Protein AF-A0A9L0J9S7-F1 (afdb_monomer)

Nearest PDB structures (foldseek):
  3oq3-assembly1_A  TM=9.036E-01  e=5.294E-13  Mus musculus
  4ypg-assembly1_C  TM=9.004E-01  e=3.509E-13  Homo sapiens
  7e0e-assembly1_A  TM=9.282E-01  e=1.496E-11  Mus musculus
  1au1-assembly1_A  TM=9.145E-01  e=1.324E-08  Homo sapiens
  1au1-assembly1_B  TM=8.751E-01  e=3.895E-08  Homo sapiens

Secondary structure (DSSP, 8-state):
--HHHHHHHHHHHHHHHHHTT-S----THHHHHHHHHHHHHHHT--S-GGGGGGG-------HHHHT-TT--HHHHHHHHHHHHHHHHHHHTSHHHHHHS-HHHHHHHHHHHHHHHHHHHHHHHHHTTS-------HHHHHHHHHHHHHHHHHHHHTTT-HHHHHHHHHHHHHHHHHTHHHHHHHH-----TT--EEEEESSSS----------S-SSEEEEEETTEEEEEEEEE--

Structure (mmCIF, N/CA/C/O backbone):
data_AF-A0A9L0J9S7-F1
#
_entry.id   AF-A0A9L0J9S7-F1
#
loop_
_atom_site.group_PDB
_atom_site.id
_atom_site.type_symbol
_atom_site.label_atom_id
_atom_site.label_alt_id
_atom_site.label_comp_id
_atom_site.label_asym_id
_atom_site.label_entity_id
_atom_site.label_seq_id
_atom_site.pdbx_PDB_ins_code
_atom_site.Cartn_x
_atom_site.Cartn_y
_atom_site.Cartn_z
_atom_site.occupancy
_atom_site.B_iso_or_equiv
_atom_site.auth_seq_id
_atom_site.auth_comp_id
_atom_site.auth_asym_id
_atom_site.auth_atom_id
_atom_site.pdbx_PDB_model_num
ATOM 1 N N . MET A 1 1 ? -43.990 -20.837 40.666 1.00 49.50 1 MET A N 1
ATOM 2 C CA . MET A 1 1 ? -43.805 -19.645 39.803 1.00 49.50 1 MET A CA 1
ATOM 3 C C . MET A 1 1 ? -42.323 -19.333 39.517 1.00 49.50 1 MET A C 1
ATOM 5 O O . MET A 1 1 ? -41.973 -18.174 39.368 1.00 49.50 1 MET A O 1
ATOM 9 N N . ALA A 1 2 ? -41.444 -20.342 39.396 1.00 51.38 2 ALA A N 1
ATOM 10 C CA . ALA A 1 2 ? -39.994 -20.136 39.207 1.00 51.38 2 ALA A CA 1
ATOM 11 C C . ALA A 1 2 ? -39.555 -20.043 37.727 1.00 51.38 2 ALA A C 1
ATOM 13 O O . ALA A 1 2 ? -38.565 -19.394 37.411 1.00 51.38 2 ALA A O 1
ATOM 14 N N . LEU A 1 3 ? -40.332 -20.641 36.817 1.00 49.59 3 LEU A N 1
ATOM 15 C CA . LEU A 1 3 ? -40.066 -20.673 35.377 1.00 49.59 3 LEU A CA 1
ATOM 16 C C . LEU A 1 3 ? -40.006 -19.291 34.678 1.00 49.59 3 LEU A C 1
ATOM 18 O O . LEU A 1 3 ? -39.116 -19.107 33.849 1.00 49.59 3 LEU A O 1
ATOM 22 N N . PRO A 1 4 ? -40.881 -18.304 34.988 1.00 57.50 4 PRO A N 1
ATOM 23 C CA . PRO A 1 4 ? -40.852 -17.013 34.295 1.00 57.50 4 PRO A CA 1
ATOM 24 C C . PRO A 1 4 ? -39.650 -16.156 34.709 1.00 57.50 4 PRO A C 1
ATOM 26 O O . PRO A 1 4 ? -39.131 -15.400 33.893 1.00 57.50 4 PRO A O 1
ATOM 29 N N . PHE A 1 5 ? -39.167 -16.307 35.948 1.00 53.25 5 PHE A N 1
ATOM 30 C CA . PHE A 1 5 ? -38.013 -15.560 36.445 1.00 53.25 5 PHE A CA 1
ATOM 31 C C . PHE A 1 5 ? -36.718 -16.065 35.803 1.00 53.25 5 PHE A C 1
ATOM 33 O O . PHE A 1 5 ? -35.927 -15.271 35.310 1.00 53.25 5 PHE A O 1
ATOM 40 N N . SER A 1 6 ? -36.534 -17.386 35.704 1.00 58.94 6 SER A N 1
ATOM 41 C CA . SER A 1 6 ? -35.372 -17.973 35.021 1.00 58.94 6 SER A CA 1
ATOM 42 C C . SER A 1 6 ? -35.308 -17.607 33.532 1.00 58.94 6 SER A C 1
ATOM 44 O O . SER A 1 6 ? -34.220 -17.345 33.025 1.00 58.94 6 SER A O 1
ATOM 46 N N . LEU A 1 7 ? -36.455 -17.533 32.846 1.00 56.94 7 LEU A N 1
ATOM 47 C CA . LEU A 1 7 ? -36.538 -17.082 31.450 1.00 56.94 7 LEU A CA 1
ATOM 48 C C . LEU A 1 7 ? -36.205 -15.594 31.292 1.00 56.94 7 LEU A C 1
ATOM 50 O O . LEU A 1 7 ? -35.446 -15.241 30.395 1.00 56.94 7 LEU A O 1
ATOM 54 N N . LEU A 1 8 ? -36.710 -14.735 32.182 1.00 57.62 8 LEU A N 1
ATOM 55 C CA . LEU A 1 8 ? -36.361 -13.310 32.212 1.00 57.62 8 LEU A CA 1
ATOM 56 C C . LEU A 1 8 ? -34.861 -13.103 32.425 1.00 57.62 8 LEU A C 1
ATOM 58 O O . LEU A 1 8 ? -34.246 -12.330 31.700 1.00 57.62 8 LEU A O 1
ATOM 62 N N . MET A 1 9 ? -34.253 -13.838 33.357 1.00 60.28 9 MET A N 1
ATOM 63 C CA . MET A 1 9 ? -32.812 -13.748 33.604 1.00 60.28 9 MET A CA 1
ATOM 64 C C . MET A 1 9 ? -31.992 -14.267 32.419 1.00 60.28 9 MET A C 1
ATOM 66 O O . MET A 1 9 ? -30.986 -13.658 32.070 1.00 60.28 9 MET A O 1
ATOM 70 N N . ALA A 1 10 ? -32.426 -15.347 31.762 1.00 56.94 10 ALA A N 1
ATOM 71 C CA . ALA A 1 10 ? -31.772 -15.853 30.557 1.00 56.94 10 ALA A CA 1
ATOM 72 C C . ALA A 1 10 ? -31.850 -14.845 29.399 1.00 56.94 10 ALA A C 1
ATOM 74 O O . ALA A 1 10 ? -30.841 -14.596 28.744 1.00 56.94 10 ALA A O 1
ATOM 75 N N . LEU A 1 11 ? -33.012 -14.218 29.187 1.00 51.59 11 LEU A N 1
ATOM 76 C CA . LEU A 1 11 ? -33.201 -13.170 28.181 1.00 51.59 11 LEU A CA 1
ATOM 77 C C . LEU A 1 11 ? -32.360 -11.927 28.487 1.00 51.59 11 LEU A C 1
ATOM 79 O O . LEU A 1 11 ? -31.742 -11.391 27.575 1.00 51.59 11 LEU A O 1
ATOM 83 N N . VAL A 1 12 ? -32.266 -11.520 29.758 1.00 58.00 12 VAL A N 1
ATOM 84 C CA . VAL A 1 12 ? -31.410 -10.405 30.194 1.00 58.00 12 VAL A CA 1
ATOM 85 C C . VAL A 1 12 ? -29.934 -10.719 29.945 1.00 58.00 12 VAL A C 1
ATOM 87 O O . VAL A 1 12 ? -29.227 -9.893 29.377 1.00 58.00 12 VAL A O 1
ATOM 90 N N . VAL A 1 13 ? -29.469 -11.927 30.280 1.00 55.44 13 VAL A N 1
ATOM 91 C CA . VAL A 1 13 ? -28.084 -12.365 30.031 1.00 55.44 13 VAL A CA 1
ATOM 92 C C . VAL A 1 13 ? -27.779 -12.445 28.533 1.00 55.44 13 VAL A C 1
ATOM 94 O O . VAL A 1 13 ? -26.719 -11.987 28.113 1.00 55.44 13 VAL A O 1
ATOM 97 N N . LEU A 1 14 ? -28.708 -12.959 27.720 1.00 47.78 14 LEU A N 1
ATOM 98 C CA . LEU A 1 14 ? -28.596 -12.986 26.256 1.00 47.78 14 LEU A CA 1
ATOM 99 C C . LEU A 1 14 ? -28.569 -11.568 25.667 1.00 47.78 14 LEU A C 1
ATOM 101 O O . LEU A 1 14 ? -27.751 -11.283 24.795 1.00 47.78 14 LEU A O 1
ATOM 105 N N . SER A 1 15 ? -29.398 -10.655 26.184 1.00 42.91 15 SER A N 1
ATOM 106 C CA . SER A 1 15 ? -29.394 -9.249 25.768 1.00 42.91 15 SER A CA 1
ATOM 107 C C . SER A 1 15 ? -28.146 -8.491 26.232 1.00 42.91 15 SER A C 1
ATOM 109 O O . SER A 1 15 ? -27.646 -7.660 25.481 1.00 42.91 15 SER A O 1
ATOM 111 N N . CYS A 1 16 ? -27.575 -8.814 27.400 1.00 39.28 16 CYS A N 1
ATOM 112 C CA . CYS A 1 16 ? -26.285 -8.281 27.847 1.00 39.28 16 CYS A CA 1
ATOM 113 C C . CYS A 1 16 ? -25.152 -8.791 26.954 1.00 39.28 16 CYS A C 1
ATOM 115 O O . CYS A 1 16 ? -24.389 -7.985 26.440 1.00 39.28 16 CYS A O 1
ATOM 117 N N . HIS A 1 17 ? -25.086 -10.095 26.672 1.00 36.38 17 HIS A N 1
ATOM 118 C CA . HIS A 1 17 ? -24.097 -10.654 25.743 1.00 36.38 17 HIS A CA 1
ATOM 119 C C . HIS A 1 17 ? -24.156 -10.009 24.350 1.00 36.38 17 HIS A C 1
ATOM 121 O O . HIS A 1 17 ? -23.117 -9.832 23.723 1.00 36.38 17 HIS A O 1
ATOM 127 N N . SER A 1 18 ? -25.354 -9.631 23.892 1.00 33.22 18 SER A N 1
ATOM 128 C CA . SER A 1 18 ? -25.563 -8.948 22.611 1.00 33.22 18 SER A CA 1
ATOM 129 C C . SER A 1 18 ? -25.274 -7.440 22.646 1.00 33.22 18 SER A C 1
ATOM 131 O O . SER A 1 18 ? -25.042 -6.862 21.589 1.00 33.22 18 SER A O 1
ATOM 133 N N . SER A 1 19 ? -25.310 -6.796 23.818 1.00 36.12 19 SER A N 1
ATOM 134 C CA . SER A 1 19 ? -25.182 -5.331 23.963 1.00 36.12 19 SER A CA 1
ATOM 135 C C . SER A 1 19 ? -23.827 -4.887 24.534 1.00 36.12 19 SER A C 1
ATOM 137 O O . SER A 1 19 ? -23.509 -3.702 24.503 1.00 36.12 19 SER A O 1
ATOM 139 N N . CYS A 1 20 ? -23.007 -5.815 25.043 1.00 34.72 20 CYS A N 1
ATOM 140 C CA . CYS A 1 20 ? -21.689 -5.527 25.626 1.00 34.72 20 CYS A CA 1
ATOM 141 C C . CYS A 1 20 ? -20.569 -5.266 24.600 1.00 34.72 20 CYS A C 1
ATOM 143 O O . CYS A 1 20 ? -19.442 -5.031 25.014 1.00 34.72 20 CYS A O 1
ATOM 145 N N . SER A 1 21 ? -20.839 -5.290 23.293 1.00 37.47 21 SER A N 1
ATOM 146 C CA . SER A 1 21 ? -19.823 -5.053 22.250 1.00 37.47 21 SER A CA 1
ATOM 147 C C . SER A 1 21 ? -20.075 -3.753 21.481 1.00 37.47 21 SER A C 1
ATOM 149 O O . SER A 1 21 ? -19.866 -3.695 20.275 1.00 37.47 21 SER A O 1
ATOM 151 N N . LEU A 1 22 ? -20.578 -2.710 22.154 1.00 40.47 22 LEU A N 1
ATOM 152 C CA . LEU A 1 22 ? -20.881 -1.418 21.522 1.00 40.47 22 LEU A CA 1
ATOM 153 C C . LEU A 1 22 ? -19.640 -0.549 21.239 1.00 40.47 22 LEU A C 1
ATOM 155 O O . LEU A 1 22 ? -19.784 0.495 20.608 1.00 40.47 22 LEU A O 1
ATOM 159 N N . GLY A 1 23 ? -18.437 -0.995 21.608 1.00 44.69 23 GLY A N 1
ATOM 160 C CA . GLY A 1 23 ? -17.180 -0.432 21.117 1.00 44.69 23 GLY A CA 1
ATOM 161 C C . GLY A 1 23 ? -16.645 -1.211 19.915 1.00 44.69 23 GLY A C 1
ATOM 162 O O . GLY A 1 23 ? -16.784 -2.432 19.855 1.00 44.69 23 GLY A O 1
ATOM 163 N N . CYS A 1 24 ? -16.001 -0.514 18.977 1.00 58.69 24 CYS A N 1
ATOM 164 C CA . CYS A 1 24 ? -15.092 -1.140 18.020 1.00 58.69 24 CYS A CA 1
ATOM 165 C C . CYS A 1 24 ? -13.878 -1.696 18.791 1.00 58.69 24 CYS A C 1
ATOM 167 O O . CYS A 1 24 ? -12.828 -1.047 18.875 1.00 58.69 24 CYS A O 1
ATOM 169 N N . ASP A 1 25 ? -14.034 -2.877 19.389 1.00 55.53 25 ASP A N 1
ATOM 170 C CA . ASP A 1 25 ? -12.938 -3.666 19.951 1.00 55.53 25 ASP A CA 1
ATOM 171 C C . ASP A 1 25 ? -12.282 -4.415 18.809 1.00 55.53 25 ASP A C 1
ATOM 173 O O . ASP A 1 25 ? -12.455 -5.617 18.602 1.00 55.53 25 ASP A O 1
ATOM 177 N N . LEU A 1 26 ? -11.558 -3.637 18.013 1.00 57.16 26 LEU A N 1
ATOM 178 C CA . LEU A 1 26 ? -10.751 -4.149 16.938 1.00 57.16 26 LEU A CA 1
ATOM 179 C C . LEU A 1 26 ? -9.742 -5.121 17.574 1.00 57.16 26 LEU A C 1
ATOM 181 O O . LEU A 1 26 ? -8.908 -4.676 18.375 1.00 57.16 26 LEU A O 1
ATOM 185 N N . PRO A 1 27 ? -9.833 -6.442 17.318 1.00 49.50 27 PRO A N 1
ATOM 186 C CA . PRO A 1 27 ? -9.039 -7.393 18.067 1.00 49.50 27 PRO A CA 1
ATOM 187 C C . PRO A 1 27 ? -7.553 -7.051 17.920 1.00 49.50 27 PRO A C 1
ATOM 189 O O . PRO A 1 27 ? -7.107 -6.459 16.931 1.00 49.50 27 PRO A O 1
ATOM 192 N N . HIS A 1 28 ? -6.743 -7.453 18.900 1.00 48.34 28 HIS A N 1
ATOM 193 C CA . HIS A 1 28 ? -5.285 -7.235 18.924 1.00 48.34 28 HIS A CA 1
ATOM 194 C C . HIS A 1 28 ? -4.548 -7.744 17.649 1.00 48.34 28 HIS A C 1
ATOM 196 O O . HIS A 1 28 ? -3.347 -7.528 17.456 1.00 48.34 28 HIS A O 1
ATOM 202 N N . THR A 1 29 ? -5.286 -8.399 16.749 1.00 47.38 29 THR A N 1
ATOM 203 C CA . THR A 1 29 ? -4.957 -8.835 15.396 1.00 47.38 29 THR A CA 1
ATOM 204 C C . THR A 1 29 ? -4.583 -7.714 14.420 1.00 47.38 29 THR A C 1
ATOM 206 O O . THR A 1 29 ? -3.898 -8.025 13.453 1.00 47.38 29 THR A O 1
ATOM 209 N N . HIS A 1 30 ? -4.889 -6.426 14.639 1.00 50.19 30 HIS A N 1
ATOM 210 C CA . HIS A 1 30 ? -4.513 -5.380 13.657 1.00 50.19 30 HIS A CA 1
ATOM 211 C C . HIS A 1 30 ? -3.004 -5.106 13.561 1.00 50.19 30 HIS A C 1
ATOM 213 O O . HIS A 1 30 ? -2.480 -4.939 12.457 1.00 50.19 30 HIS A O 1
ATOM 219 N N . SER A 1 31 ? -2.263 -5.167 14.679 1.00 50.59 31 SER A N 1
ATOM 220 C CA . SER A 1 31 ? -0.783 -5.204 14.629 1.00 50.59 31 SER A CA 1
ATOM 221 C C . SER A 1 31 ? -0.274 -6.434 13.885 1.00 50.59 31 SER A C 1
ATOM 223 O O . SER A 1 31 ? 0.768 -6.398 13.232 1.00 50.59 31 SER A O 1
ATOM 225 N N . LEU A 1 32 ? -1.017 -7.532 13.996 1.00 52.25 32 LEU A N 1
ATOM 226 C CA . LEU A 1 32 ? -0.715 -8.810 13.370 1.00 52.25 32 LEU A CA 1
ATOM 227 C C . LEU A 1 32 ? -0.985 -8.756 11.857 1.00 52.25 32 LEU A C 1
ATOM 229 O O . LEU A 1 32 ? -0.204 -9.313 11.091 1.00 52.25 32 LEU A O 1
ATOM 233 N N . GLY A 1 33 ? -2.001 -8.004 11.423 1.00 67.00 33 GLY A N 1
ATOM 234 C CA . GLY A 1 33 ? -2.322 -7.744 10.021 1.00 67.00 33 GLY A CA 1
ATOM 235 C C . GLY A 1 33 ? -1.218 -6.970 9.300 1.00 67.00 33 GLY A C 1
ATOM 236 O O . GLY A 1 33 ? -0.689 -7.463 8.306 1.00 67.00 33 GLY A O 1
ATOM 237 N N . ASN A 1 34 ? -0.764 -5.833 9.844 1.00 75.56 34 ASN A N 1
ATOM 238 C CA . ASN A 1 34 ? 0.354 -5.087 9.245 1.00 75.56 34 ASN A CA 1
ATOM 239 C C . ASN A 1 34 ? 1.651 -5.888 9.241 1.00 75.56 34 ASN A C 1
ATOM 241 O O . ASN A 1 34 ? 2.382 -5.881 8.254 1.00 75.56 34 ASN A O 1
ATOM 245 N N . THR A 1 35 ? 1.927 -6.605 10.331 1.00 82.06 35 THR A N 1
ATOM 246 C CA . THR A 1 35 ? 3.110 -7.462 10.421 1.00 82.06 35 THR A CA 1
ATOM 247 C C . THR A 1 35 ? 3.066 -8.546 9.344 1.00 82.06 35 THR A C 1
ATOM 249 O O . THR A 1 35 ? 4.049 -8.751 8.636 1.00 82.06 35 THR A O 1
ATOM 252 N N . ARG A 1 36 ? 1.915 -9.203 9.155 1.00 84.69 36 ARG A N 1
ATOM 253 C CA . ARG A 1 36 ? 1.719 -10.216 8.112 1.00 84.69 36 ARG A CA 1
ATOM 254 C C . ARG A 1 36 ? 1.866 -9.627 6.711 1.00 84.69 36 ARG A C 1
ATOM 256 O O . ARG A 1 36 ? 2.544 -10.230 5.885 1.00 84.69 36 ARG A O 1
ATOM 263 N N . VAL A 1 37 ? 1.298 -8.451 6.455 1.00 88.06 37 VAL A N 1
ATOM 264 C CA . VAL A 1 37 ? 1.450 -7.737 5.178 1.00 88.06 37 VAL A CA 1
ATOM 265 C C . VAL A 1 37 ? 2.917 -7.394 4.910 1.00 88.06 37 VAL A C 1
ATOM 267 O O . VAL A 1 37 ? 3.420 -7.678 3.828 1.00 88.06 37 VAL A O 1
ATOM 270 N N . LEU A 1 38 ? 3.641 -6.858 5.897 1.00 90.25 38 LEU A N 1
ATOM 271 C CA . LEU A 1 38 ? 5.070 -6.553 5.773 1.00 90.25 38 LEU A CA 1
ATOM 272 C C . LEU A 1 38 ? 5.908 -7.812 5.518 1.00 90.25 38 LEU A C 1
ATOM 274 O O . LEU A 1 38 ? 6.819 -7.777 4.689 1.00 90.25 38 LEU A O 1
ATOM 278 N N . MET A 1 39 ? 5.591 -8.930 6.181 1.00 91.69 39 MET A N 1
ATOM 279 C CA . MET A 1 39 ? 6.237 -10.218 5.911 1.00 91.69 39 MET A CA 1
ATOM 280 C C . MET A 1 39 ? 5.982 -10.684 4.473 1.00 91.69 39 MET A C 1
ATOM 282 O O . MET A 1 39 ? 6.932 -11.068 3.792 1.00 91.69 39 MET A O 1
ATOM 286 N N . LEU A 1 40 ? 4.736 -10.617 3.992 1.00 92.06 40 LEU A N 1
ATOM 287 C CA . LEU A 1 40 ? 4.375 -10.990 2.619 1.00 92.06 40 LEU A CA 1
ATOM 288 C C . LEU A 1 40 ? 5.092 -10.100 1.595 1.00 92.06 40 LEU A C 1
ATOM 290 O O . LEU A 1 40 ? 5.761 -10.614 0.703 1.00 92.06 40 LEU A O 1
ATOM 294 N N . LEU A 1 41 ? 5.066 -8.777 1.777 1.00 92.81 41 LEU A N 1
ATOM 295 C CA . LEU A 1 41 ? 5.804 -7.830 0.934 1.00 92.81 41 LEU A CA 1
ATOM 296 C C . LEU A 1 41 ? 7.316 -8.096 0.957 1.00 92.81 41 LEU A C 1
ATOM 298 O O . LEU A 1 41 ? 7.991 -7.901 -0.053 1.00 92.81 41 LEU A O 1
ATOM 302 N N . GLY A 1 42 ? 7.864 -8.547 2.087 1.00 93.25 42 GLY A N 1
ATOM 303 C CA . GLY A 1 42 ? 9.256 -8.981 2.200 1.00 93.25 42 GLY A CA 1
ATOM 304 C C . GLY A 1 42 ? 9.553 -10.248 1.393 1.00 93.25 42 GLY A C 1
ATOM 305 O O . GLY A 1 42 ? 10.566 -10.298 0.696 1.00 93.25 42 GLY A O 1
ATOM 306 N N . GLN A 1 43 ? 8.661 -11.242 1.441 1.00 93.31 43 GLN A N 1
ATOM 307 C CA . GLN A 1 43 ? 8.766 -12.490 0.671 1.00 93.31 43 GLN A CA 1
ATOM 308 C C . GLN A 1 43 ? 8.628 -12.268 -0.837 1.00 93.31 43 GLN A C 1
ATOM 310 O O . GLN A 1 43 ? 9.249 -12.978 -1.621 1.00 93.31 43 GLN A O 1
ATOM 315 N N . MET A 1 44 ? 7.859 -11.261 -1.249 1.00 91.06 44 MET A N 1
ATOM 316 C CA . MET A 1 44 ? 7.673 -10.917 -2.659 1.00 91.06 44 MET A CA 1
ATOM 317 C C . MET A 1 44 ? 8.927 -10.304 -3.301 1.00 91.06 44 MET A C 1
ATOM 319 O O . MET A 1 44 ? 9.001 -10.240 -4.523 1.00 91.06 44 MET A O 1
ATOM 323 N N . ARG A 1 45 ? 9.933 -9.875 -2.524 1.00 92.56 45 ARG A N 1
ATOM 324 C CA . ARG A 1 45 ? 11.169 -9.276 -3.053 1.00 92.56 45 ARG A CA 1
ATOM 325 C C . ARG A 1 45 ? 11.912 -10.244 -3.980 1.00 92.56 45 ARG A C 1
ATOM 327 O O . ARG A 1 45 ? 12.429 -11.265 -3.531 1.00 92.56 45 ARG A O 1
ATOM 334 N N . ARG A 1 46 ? 12.063 -9.862 -5.250 1.00 89.19 46 ARG A N 1
ATOM 335 C CA . ARG A 1 46 ? 12.787 -10.649 -6.269 1.00 89.19 46 ARG A CA 1
ATOM 336 C C . ARG A 1 46 ? 14.203 -10.146 -6.542 1.00 89.19 46 ARG A C 1
ATOM 338 O O . ARG A 1 46 ? 15.076 -10.935 -6.888 1.00 89.19 46 ARG A O 1
ATOM 345 N N . ILE A 1 47 ? 14.436 -8.844 -6.388 1.00 90.44 47 ILE A N 1
ATOM 346 C CA . ILE A 1 47 ? 15.713 -8.191 -6.703 1.00 90.44 47 ILE A CA 1
ATOM 347 C C . ILE A 1 47 ? 16.137 -7.255 -5.571 1.00 90.44 47 ILE A C 1
ATOM 349 O O . ILE A 1 47 ? 15.340 -6.876 -4.717 1.00 90.44 47 ILE A O 1
ATOM 353 N N . SER A 1 48 ? 17.422 -6.904 -5.533 1.00 88.88 48 SER A N 1
ATOM 354 C CA . SER A 1 48 ? 17.935 -5.959 -4.541 1.00 88.88 48 SER A CA 1
ATOM 355 C C . SER A 1 48 ? 17.510 -4.527 -4.894 1.00 88.88 48 SER A C 1
ATOM 357 O O . SER A 1 48 ? 17.756 -4.103 -6.026 1.00 88.88 48 SER A O 1
ATOM 359 N N . PRO A 1 49 ? 16.989 -3.724 -3.942 1.00 85.19 49 PRO A N 1
ATOM 360 C CA . PRO A 1 49 ? 16.686 -2.308 -4.175 1.00 85.19 49 PRO A CA 1
ATOM 361 C C . PRO A 1 49 ? 17.890 -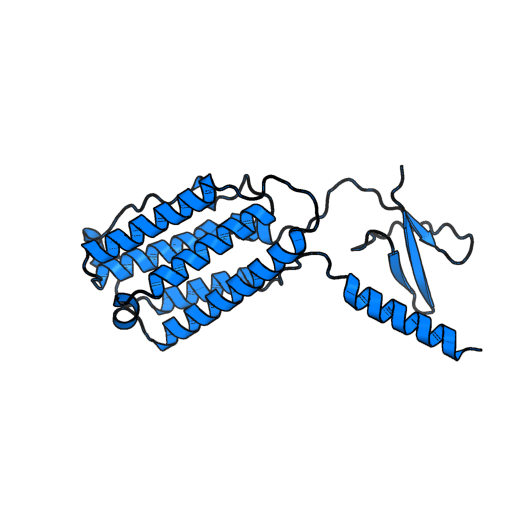1.501 -4.683 1.00 85.19 49 PRO A C 1
ATOM 363 O O . PRO A 1 49 ? 17.731 -0.517 -5.403 1.00 85.19 49 PRO A O 1
ATOM 366 N N . PHE A 1 50 ? 19.113 -1.923 -4.335 1.00 89.31 50 PHE A N 1
ATOM 367 C CA . PHE A 1 50 ? 20.350 -1.284 -4.792 1.00 89.31 50 PHE A CA 1
ATOM 368 C C . PHE A 1 50 ? 20.611 -1.469 -6.292 1.00 89.3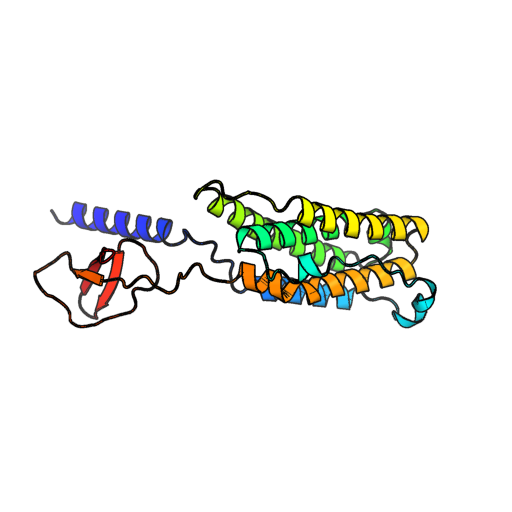1 50 PHE A C 1
ATOM 370 O O . PHE A 1 50 ? 21.301 -0.658 -6.903 1.00 89.31 50 PHE A O 1
ATOM 377 N N . SER A 1 51 ? 20.043 -2.499 -6.917 1.00 91.94 51 SER A N 1
ATOM 378 C CA . SER A 1 51 ? 20.123 -2.675 -8.370 1.00 91.94 51 SER A CA 1
ATOM 379 C C . SER A 1 51 ? 19.223 -1.684 -9.119 1.00 91.94 51 SER A C 1
ATOM 381 O O . SER A 1 51 ? 19.461 -1.409 -10.290 1.00 91.94 51 SER A O 1
ATOM 383 N N . CYS A 1 52 ? 18.240 -1.096 -8.431 1.00 95.38 52 CYS A N 1
ATOM 384 C CA . CYS A 1 52 ? 17.221 -0.218 -9.003 1.00 95.38 52 CYS A CA 1
ATOM 385 C C . CYS A 1 52 ? 17.409 1.258 -8.626 1.00 95.38 52 CYS A C 1
ATOM 387 O O . CYS A 1 52 ? 16.482 2.054 -8.734 1.00 95.38 52 CYS A O 1
ATOM 389 N N . LEU A 1 53 ? 18.620 1.657 -8.210 1.00 92.81 53 LEU A N 1
ATOM 390 C CA . LEU A 1 53 ? 18.913 3.035 -7.785 1.00 92.81 53 LEU A CA 1
ATOM 391 C C . LEU A 1 53 ? 18.574 4.088 -8.849 1.00 92.81 53 LEU A C 1
ATOM 393 O O . LEU A 1 53 ? 18.145 5.180 -8.492 1.00 92.81 53 LEU A O 1
ATOM 397 N N . LYS A 1 54 ? 18.735 3.756 -10.136 1.00 93.69 54 LYS A N 1
ATOM 398 C CA . LYS A 1 54 ? 18.409 4.650 -11.263 1.00 93.69 54 LYS A CA 1
ATOM 399 C C . LYS A 1 54 ? 16.910 4.910 -11.420 1.00 93.69 54 LYS A C 1
ATOM 401 O O . LYS A 1 54 ? 16.532 5.904 -12.027 1.00 93.69 54 LYS A O 1
ATOM 406 N N . ASP A 1 55 ? 16.082 4.020 -10.883 1.00 93.69 55 ASP A N 1
ATOM 407 C CA . ASP A 1 55 ? 14.628 4.105 -10.947 1.00 93.69 55 ASP A CA 1
ATOM 408 C C . ASP A 1 55 ? 14.019 4.657 -9.655 1.00 93.69 55 ASP A C 1
ATOM 410 O O . ASP A 1 55 ? 12.797 4.761 -9.568 1.00 93.69 55 ASP A O 1
ATOM 414 N N . ARG A 1 56 ? 14.836 5.040 -8.661 1.00 93.06 56 ARG A N 1
ATOM 415 C CA . ARG A 1 56 ? 14.341 5.708 -7.453 1.00 93.06 56 ARG A CA 1
ATOM 416 C C . ARG A 1 56 ? 13.536 6.945 -7.822 1.00 93.06 56 ARG A C 1
ATOM 418 O O . ARG A 1 56 ? 13.958 7.748 -8.648 1.00 93.06 56 ARG A O 1
ATOM 425 N N . ASN A 1 57 ? 12.410 7.098 -7.146 1.00 93.25 57 ASN A N 1
ATOM 426 C CA . ASN A 1 57 ? 11.529 8.233 -7.304 1.00 93.25 57 ASN A CA 1
ATOM 427 C C . ASN A 1 57 ? 11.062 8.702 -5.928 1.00 93.25 57 ASN A C 1
ATOM 429 O O . ASN A 1 57 ? 10.832 7.877 -5.043 1.00 93.25 57 ASN A O 1
ATOM 433 N N . ASP A 1 58 ? 10.930 10.013 -5.759 1.00 95.81 58 ASP A N 1
ATOM 434 C CA . ASP A 1 58 ? 10.238 10.576 -4.606 1.00 95.81 58 ASP A CA 1
ATOM 435 C C . ASP A 1 58 ? 8.755 10.728 -4.953 1.00 95.81 58 ASP A C 1
ATOM 437 O O . ASP A 1 58 ? 8.373 11.508 -5.827 1.00 95.81 58 ASP A O 1
ATOM 441 N N . PHE A 1 59 ? 7.913 9.940 -4.289 1.00 96.81 59 PHE A N 1
ATOM 442 C CA . PHE A 1 59 ? 6.468 9.955 -4.497 1.00 96.81 59 PHE A CA 1
ATOM 443 C C . PHE A 1 59 ? 5.759 11.047 -3.685 1.00 96.81 59 PHE A C 1
ATOM 445 O O . PHE A 1 59 ? 4.542 11.214 -3.820 1.00 96.81 59 PHE A O 1
ATOM 452 N N . GLY A 1 60 ? 6.488 11.797 -2.851 1.00 96.38 60 GLY A N 1
ATOM 453 C CA . GLY A 1 60 ? 5.924 12.801 -1.955 1.00 96.38 60 GLY A CA 1
ATOM 454 C C . GLY A 1 60 ? 5.018 12.153 -0.912 1.00 96.38 60 GLY A C 1
ATOM 455 O O . GLY A 1 60 ? 3.807 12.383 -0.925 1.00 96.38 60 GLY A O 1
ATOM 456 N N . PHE A 1 61 ? 5.597 11.291 -0.071 1.00 96.06 61 PHE A N 1
ATOM 457 C CA . PHE A 1 61 ? 4.889 10.607 1.014 1.00 96.06 61 PHE A CA 1
ATOM 458 C C . PHE A 1 61 ? 4.211 11.630 1.948 1.00 96.06 61 PHE A C 1
ATOM 460 O O . PHE A 1 61 ? 4.909 12.511 2.455 1.00 96.06 61 PHE A O 1
ATOM 467 N N . PRO A 1 62 ? 2.886 11.546 2.182 1.00 94.69 62 PRO A N 1
ATOM 468 C CA . PRO A 1 62 ? 2.153 12.527 2.981 1.00 94.69 62 PRO A CA 1
ATOM 469 C C . PRO A 1 62 ? 2.380 12.279 4.480 1.00 94.69 62 PRO A C 1
ATOM 471 O O . PRO A 1 62 ? 1.533 11.716 5.176 1.00 94.69 62 PRO A O 1
ATOM 474 N N . GLN A 1 63 ? 3.557 12.676 4.963 1.00 93.56 63 GLN A N 1
ATOM 475 C CA . GLN A 1 63 ? 4.029 12.399 6.319 1.00 93.56 63 GLN A CA 1
ATOM 476 C C . GLN A 1 63 ? 3.051 12.905 7.386 1.00 93.56 63 GLN A C 1
ATOM 478 O O . GLN A 1 63 ? 2.734 12.153 8.302 1.00 93.56 63 GLN A O 1
ATOM 483 N N . GLU A 1 64 ? 2.505 14.118 7.238 1.00 90.81 64 GLU A N 1
ATOM 484 C CA . GLU A 1 64 ? 1.612 14.703 8.247 1.00 90.81 64 GLU A CA 1
ATOM 485 C C . GLU A 1 64 ? 0.328 13.879 8.436 1.00 90.81 64 GLU A C 1
ATOM 487 O O . GLU A 1 64 ? -0.196 13.772 9.545 1.00 90.81 64 GLU A O 1
ATOM 492 N N . VAL A 1 65 ? -0.164 13.255 7.359 1.00 92.19 65 VAL A N 1
ATOM 493 C CA . VAL A 1 65 ? -1.350 12.389 7.394 1.00 92.19 65 VAL A CA 1
ATOM 494 C C . VAL A 1 65 ? -1.022 11.059 8.073 1.00 92.19 65 VAL A C 1
ATOM 496 O O . VAL A 1 65 ? -1.781 10.586 8.915 1.00 92.19 65 VAL A O 1
ATOM 499 N N . PHE A 1 66 ? 0.117 10.452 7.737 1.00 90.44 66 PHE A N 1
ATOM 500 C CA . PHE A 1 66 ? 0.501 9.139 8.265 1.00 90.44 66 PHE A CA 1
ATOM 501 C C . PHE A 1 66 ? 1.002 9.177 9.711 1.00 90.44 66 PHE A C 1
ATOM 503 O O . PHE A 1 66 ? 0.873 8.180 10.422 1.00 90.44 66 PHE A O 1
ATOM 510 N N . ASP A 1 67 ? 1.499 10.325 10.169 1.00 88.69 67 ASP A N 1
ATOM 511 C CA . ASP A 1 67 ? 1.848 10.538 11.572 1.00 88.69 67 ASP A CA 1
ATOM 512 C C . ASP A 1 67 ? 0.620 10.453 12.481 1.00 88.69 67 ASP A C 1
ATOM 514 O O . ASP A 1 67 ? 0.758 10.097 13.649 1.00 88.69 67 ASP A O 1
ATOM 518 N N . GLY A 1 68 ? -0.578 10.771 11.975 1.00 83.50 68 GLY A N 1
ATOM 519 C CA . GLY A 1 68 ? -1.852 10.535 12.663 1.00 83.50 68 GLY A CA 1
ATOM 520 C C . GLY A 1 68 ? -2.047 11.292 13.983 1.00 83.50 68 GLY A C 1
ATOM 521 O O . GLY A 1 68 ? -3.052 11.089 14.662 1.00 83.50 68 GLY A O 1
ATOM 522 N N . ASN A 1 69 ? -1.119 12.179 14.361 1.00 81.75 69 ASN A N 1
ATOM 523 C CA . ASN A 1 69 ? -1.112 12.864 15.658 1.00 81.75 69 ASN A CA 1
ATOM 524 C C . ASN A 1 69 ? -2.376 13.703 15.900 1.00 81.75 69 ASN A C 1
ATOM 526 O O . ASN A 1 69 ? -2.786 13.869 17.046 1.00 81.75 69 ASN A O 1
ATOM 530 N N . GLN A 1 70 ? -2.989 14.200 14.824 1.00 81.31 70 GLN A N 1
ATOM 531 C CA . GLN A 1 70 ? -4.170 15.067 14.838 1.00 81.31 70 GLN A CA 1
ATOM 532 C C . GLN A 1 70 ? -5.509 14.324 14.678 1.00 81.31 70 GLN A C 1
ATOM 534 O O . GLN A 1 70 ? -6.560 14.964 14.677 1.00 81.31 70 GLN A O 1
ATOM 539 N N . PHE A 1 71 ? -5.498 13.001 14.495 1.00 84.50 71 PHE A N 1
ATOM 540 C CA . PHE A 1 71 ? -6.709 12.226 14.219 1.00 84.50 71 PHE A CA 1
ATOM 541 C C . PHE A 1 71 ? -7.288 11.594 15.482 1.00 84.50 71 PHE A C 1
ATOM 543 O O . PHE A 1 71 ? -6.551 11.060 16.312 1.00 84.50 71 PHE A O 1
ATOM 550 N N . ARG A 1 72 ? -8.623 11.610 15.593 1.00 84.06 72 ARG A N 1
ATOM 551 C CA . ARG A 1 72 ? -9.340 10.698 16.490 1.00 84.06 72 ARG A CA 1
ATOM 552 C C . ARG A 1 72 ? -9.518 9.352 15.782 1.00 84.06 72 ARG A C 1
ATOM 554 O O . ARG A 1 72 ? -9.220 9.215 14.590 1.00 84.06 72 ARG A O 1
ATOM 561 N N . LYS A 1 73 ? -10.002 8.355 16.522 1.00 80.69 73 LYS A N 1
ATOM 562 C CA . LYS A 1 73 ? -10.145 6.974 16.049 1.00 80.69 73 LYS A CA 1
ATOM 563 C C . LYS A 1 73 ? -10.891 6.848 14.703 1.00 80.69 73 LYS A C 1
ATOM 565 O O . LYS A 1 73 ? -10.287 6.277 13.795 1.00 80.69 73 LYS A O 1
ATOM 570 N N . PRO A 1 74 ? -12.069 7.465 14.476 1.00 81.81 74 PRO A N 1
ATOM 571 C CA . PRO A 1 74 ? -12.780 7.324 13.199 1.00 81.81 74 PRO A CA 1
ATOM 572 C C . PRO A 1 74 ? -12.003 7.902 12.002 1.00 81.81 74 PRO A C 1
ATOM 574 O O . PRO A 1 74 ? -11.977 7.317 10.914 1.00 81.81 74 PRO A O 1
ATOM 577 N N . GLN A 1 75 ? -11.297 9.029 12.192 1.00 85.81 75 GLN A N 1
ATOM 578 C CA . GLN A 1 75 ? -10.461 9.604 11.130 1.00 85.81 75 GLN A CA 1
ATOM 579 C C . GLN A 1 75 ? -9.238 8.725 10.842 1.00 85.81 75 GLN A C 1
ATOM 581 O O . GLN A 1 75 ? -8.886 8.535 9.679 1.00 85.81 75 GLN A O 1
ATOM 586 N N . ALA A 1 76 ? -8.610 8.157 11.875 1.00 87.00 76 ALA A N 1
ATOM 587 C CA . ALA A 1 76 ? -7.498 7.228 11.699 1.00 87.00 76 ALA A CA 1
ATOM 588 C C . ALA A 1 76 ? -7.940 5.952 10.961 1.00 87.00 76 ALA A C 1
ATOM 590 O O . ALA A 1 76 ? -7.249 5.525 10.035 1.00 87.00 76 ALA A O 1
ATOM 591 N N . ILE A 1 77 ? -9.110 5.393 11.303 1.00 85.38 77 ILE A N 1
ATOM 592 C CA . ILE A 1 77 ? -9.710 4.252 10.593 1.00 85.38 77 ILE A CA 1
ATOM 593 C C . ILE A 1 77 ? -9.928 4.602 9.117 1.00 85.38 77 ILE A C 1
ATOM 595 O O . ILE A 1 77 ? -9.496 3.848 8.248 1.00 85.38 77 ILE A O 1
ATOM 599 N N . SER A 1 78 ? -10.509 5.769 8.825 1.00 88.25 78 SER A N 1
ATOM 600 C CA . SER A 1 78 ? -10.768 6.225 7.450 1.00 88.25 78 SER A CA 1
ATOM 601 C C . SER A 1 78 ? -9.488 6.343 6.615 1.00 88.25 78 SER A C 1
ATOM 603 O O . SER A 1 78 ? -9.448 5.915 5.463 1.00 88.25 78 SER A O 1
ATOM 605 N N . VAL A 1 79 ? -8.412 6.883 7.196 1.00 90.75 79 VAL A N 1
ATOM 606 C CA . VAL A 1 79 ? -7.116 7.024 6.513 1.00 90.75 79 VAL A CA 1
ATOM 607 C C . VAL A 1 79 ? -6.453 5.667 6.273 1.00 90.75 79 VAL A C 1
ATOM 609 O O . VAL A 1 79 ? -5.934 5.427 5.183 1.00 90.75 79 VAL A O 1
ATOM 612 N N . VAL A 1 80 ? -6.482 4.760 7.256 1.00 89.69 80 VAL A N 1
ATOM 613 C CA . VAL A 1 80 ? -5.936 3.400 7.098 1.00 89.69 80 VAL A CA 1
ATOM 614 C C . VAL A 1 80 ? -6.738 2.610 6.063 1.00 89.69 80 VAL A C 1
ATOM 616 O O . VAL A 1 80 ? -6.141 1.934 5.226 1.00 89.69 80 VAL A O 1
ATOM 619 N N . HIS A 1 81 ? -8.067 2.730 6.081 1.00 89.88 81 HIS A N 1
ATOM 620 C CA . HIS A 1 81 ? -8.952 2.119 5.094 1.00 89.88 81 HIS A CA 1
ATOM 621 C C . HIS A 1 81 ? -8.604 2.596 3.678 1.00 89.88 81 HIS A C 1
ATOM 623 O O . HIS A 1 81 ? -8.327 1.778 2.802 1.00 89.88 81 HIS A O 1
ATOM 629 N N . GLU A 1 82 ? -8.529 3.913 3.462 1.00 93.62 82 GLU A N 1
ATOM 630 C CA . GLU A 1 82 ? -8.159 4.492 2.167 1.00 93.62 82 GLU A CA 1
ATOM 631 C C . GLU A 1 82 ? -6.761 4.041 1.720 1.00 93.62 82 GLU A C 1
ATOM 633 O O . GLU A 1 82 ? -6.583 3.642 0.573 1.00 93.62 82 GLU A O 1
ATOM 638 N N . MET A 1 83 ? -5.772 4.028 2.621 1.00 93.94 83 MET A N 1
ATOM 639 C CA . MET A 1 83 ? -4.432 3.517 2.319 1.00 93.94 83 MET A CA 1
ATOM 640 C C . MET A 1 83 ? -4.488 2.071 1.806 1.00 93.94 83 MET A C 1
ATOM 642 O O . MET A 1 83 ? -3.940 1.782 0.743 1.00 93.94 83 MET A O 1
ATOM 646 N N . ILE A 1 84 ? -5.139 1.159 2.535 1.00 92.44 84 ILE A N 1
ATOM 647 C CA . ILE A 1 84 ? -5.214 -0.260 2.152 1.00 92.44 84 ILE A CA 1
ATOM 648 C C . ILE A 1 84 ? -5.967 -0.419 0.828 1.00 92.44 84 ILE A C 1
ATOM 650 O O . ILE A 1 84 ? -5.528 -1.179 -0.035 1.00 92.44 84 ILE A O 1
ATOM 654 N N . GLN A 1 85 ? -7.048 0.334 0.628 1.00 93.31 85 GLN A N 1
ATOM 655 C CA . GLN A 1 85 ? -7.831 0.312 -0.603 1.00 93.31 85 GLN A CA 1
ATOM 656 C C . GLN A 1 85 ? -7.004 0.749 -1.823 1.00 93.31 85 GLN A C 1
ATOM 658 O O . GLN A 1 85 ? -7.037 0.085 -2.862 1.00 93.31 85 GLN A O 1
ATOM 663 N N . GLN A 1 86 ? -6.214 1.819 -1.698 1.00 95.62 86 GLN A N 1
ATOM 664 C CA . GLN A 1 86 ? -5.333 2.277 -2.775 1.00 95.62 86 GLN A CA 1
ATOM 665 C C . GLN A 1 86 ? -4.231 1.258 -3.091 1.00 95.62 86 GLN A C 1
ATOM 667 O O . GLN A 1 86 ? -3.929 1.008 -4.260 1.00 95.62 86 GLN A O 1
ATOM 672 N N . ILE A 1 87 ? -3.663 0.614 -2.068 1.00 94.44 87 ILE A N 1
ATOM 673 C CA . ILE A 1 87 ? -2.667 -0.450 -2.246 1.00 94.44 87 ILE A CA 1
ATOM 674 C C . ILE A 1 87 ? -3.302 -1.657 -2.944 1.00 94.44 87 ILE A C 1
ATOM 676 O O . ILE A 1 87 ? -2.738 -2.174 -3.906 1.00 94.44 87 ILE A O 1
ATOM 680 N N . PHE A 1 88 ? -4.489 -2.083 -2.514 1.00 91.81 88 PHE A N 1
ATOM 681 C CA . PHE A 1 88 ? -5.219 -3.179 -3.146 1.00 91.81 88 PHE A CA 1
ATOM 682 C C . PHE A 1 88 ? -5.453 -2.903 -4.637 1.00 91.81 88 PHE A C 1
ATOM 684 O O . PHE A 1 88 ? -5.159 -3.755 -5.477 1.00 91.81 88 PHE A O 1
ATOM 691 N N . HIS A 1 89 ? -5.901 -1.691 -4.983 1.00 92.12 89 HIS A N 1
ATOM 692 C CA . HIS A 1 89 ? -6.093 -1.285 -6.374 1.00 92.12 89 HIS A CA 1
ATOM 693 C C . HIS A 1 89 ? -4.781 -1.313 -7.172 1.00 92.12 89 HIS A C 1
ATOM 695 O O . HIS A 1 89 ? -4.732 -1.887 -8.260 1.00 92.12 89 HIS A O 1
ATOM 701 N N . LEU A 1 90 ? -3.697 -0.770 -6.610 1.00 93.19 90 LEU A N 1
ATOM 702 C CA . LEU A 1 90 ? -2.375 -0.744 -7.239 1.00 93.19 90 LEU A CA 1
ATOM 703 C C . LEU A 1 90 ? -1.863 -2.156 -7.569 1.00 93.19 90 LEU A C 1
ATOM 705 O O . LEU A 1 90 ? -1.409 -2.414 -8.687 1.00 93.19 90 LEU A O 1
ATOM 709 N N . PHE A 1 91 ? -1.973 -3.082 -6.613 1.00 90.31 91 PHE A N 1
ATOM 710 C CA . PHE A 1 91 ? -1.566 -4.476 -6.789 1.00 90.31 91 PHE A CA 1
ATOM 711 C C . PHE A 1 91 ? -2.536 -5.283 -7.655 1.00 90.31 91 PHE A C 1
ATOM 713 O O . PHE A 1 91 ? -2.173 -6.379 -8.060 1.00 90.31 91 PHE A O 1
ATOM 720 N N . SER A 1 92 ? -3.728 -4.776 -7.966 1.00 88.38 92 SER A N 1
ATOM 721 C CA . SER A 1 92 ? -4.693 -5.432 -8.864 1.00 88.38 92 SER A CA 1
ATOM 722 C C . SER A 1 92 ? -4.527 -5.022 -10.334 1.00 88.38 92 SER A C 1
ATOM 724 O O . SER A 1 92 ? -5.297 -5.450 -11.190 1.00 88.38 92 SER A O 1
ATOM 726 N N . THR A 1 93 ? -3.538 -4.182 -10.652 1.00 86.00 93 THR A N 1
ATOM 727 C CA . THR A 1 93 ? -3.245 -3.774 -12.035 1.00 86.00 93 THR A CA 1
ATOM 728 C C . THR A 1 93 ? -2.615 -4.912 -12.848 1.00 86.00 93 THR A C 1
ATOM 730 O O . THR A 1 93 ? -1.916 -5.765 -12.300 1.00 86.00 93 THR A O 1
ATOM 733 N N . GLU A 1 94 ? -2.815 -4.908 -14.173 1.00 73.56 94 GLU A N 1
ATOM 734 C CA . GLU A 1 94 ? -2.390 -5.994 -15.080 1.00 73.56 94 GLU A CA 1
ATOM 735 C C . GLU A 1 94 ? -0.904 -6.376 -14.930 1.00 73.56 94 GLU A C 1
ATOM 737 O O . GLU A 1 94 ? -0.553 -7.556 -14.957 1.00 73.56 94 GLU A O 1
ATOM 742 N N . GLY A 1 95 ? -0.030 -5.393 -14.683 1.00 76.50 95 GLY A N 1
ATOM 743 C CA . GLY A 1 95 ? 1.410 -5.609 -14.515 1.00 76.50 95 GLY A CA 1
ATOM 744 C C . GLY A 1 95 ? 1.823 -6.311 -13.214 1.00 76.50 95 GLY A C 1
ATOM 745 O O . GLY A 1 95 ? 2.968 -6.745 -13.108 1.00 76.50 95 GLY A O 1
ATOM 746 N N . SER A 1 96 ? 0.928 -6.426 -12.230 1.00 77.94 96 SER A N 1
ATOM 747 C CA . SER A 1 96 ? 1.227 -7.004 -10.912 1.00 77.94 96 SER A CA 1
ATOM 748 C C . SER A 1 96 ? 1.369 -8.528 -10.962 1.00 77.94 96 SER A C 1
ATOM 750 O O . SER A 1 96 ? 2.306 -9.086 -10.390 1.00 77.94 96 SER A O 1
ATOM 752 N N . SER A 1 97 ? 0.494 -9.198 -11.719 1.00 76.44 97 SER A N 1
ATOM 753 C CA . SER A 1 97 ? 0.500 -10.661 -11.879 1.00 76.44 97 SER A CA 1
ATOM 754 C C . SER A 1 97 ? 1.815 -11.184 -12.474 1.00 76.44 97 SER A C 1
ATOM 756 O O . SER A 1 97 ? 2.340 -12.203 -12.037 1.00 76.44 97 SER A O 1
ATOM 758 N N . ALA A 1 98 ? 2.407 -10.444 -13.416 1.00 79.69 98 ALA A N 1
ATOM 759 C CA . ALA A 1 98 ? 3.714 -10.765 -13.987 1.00 79.69 98 ALA A CA 1
ATOM 760 C C . ALA A 1 98 ? 4.874 -10.454 -13.019 1.00 79.69 98 ALA A C 1
ATOM 762 O O . ALA A 1 98 ? 5.919 -11.116 -13.029 1.00 79.69 98 ALA A O 1
ATOM 763 N N . ALA A 1 99 ? 4.707 -9.437 -12.172 1.00 83.69 99 ALA A N 1
ATOM 764 C CA . ALA A 1 99 ? 5.747 -8.945 -11.277 1.00 83.69 99 ALA A CA 1
ATOM 765 C C . ALA A 1 99 ? 5.945 -9.799 -10.021 1.00 83.69 99 ALA A C 1
ATOM 767 O O . ALA A 1 99 ? 7.058 -9.819 -9.488 1.00 83.69 99 ALA A O 1
ATOM 768 N N . TRP A 1 100 ? 4.922 -10.534 -9.576 1.00 89.38 100 TRP A N 1
ATOM 769 C CA . TRP A 1 100 ? 4.924 -11.231 -8.287 1.00 89.38 100 TRP A CA 1
ATOM 770 C C . TRP A 1 100 ? 4.513 -12.702 -8.384 1.00 89.38 100 TRP A C 1
ATOM 772 O O . TRP A 1 100 ? 4.113 -13.191 -9.434 1.00 89.38 100 TRP A O 1
ATOM 782 N N . ASP A 1 101 ? 4.745 -13.450 -7.304 1.00 91.12 101 ASP A N 1
ATOM 783 C CA . ASP A 1 101 ? 4.266 -14.828 -7.183 1.00 91.12 101 ASP A CA 1
ATOM 784 C C . ASP A 1 101 ? 2.762 -14.808 -6.891 1.00 91.12 101 ASP A C 1
ATOM 786 O O . ASP A 1 101 ? 2.324 -14.134 -5.955 1.00 91.12 101 ASP A O 1
ATOM 790 N N . GLU A 1 102 ? 1.984 -15.536 -7.689 1.00 89.81 102 GLU A N 1
ATOM 791 C CA . GLU A 1 102 ? 0.520 -15.537 -7.614 1.00 89.81 102 GLU A CA 1
ATOM 792 C C . GLU A 1 102 ? 0.011 -16.006 -6.243 1.00 89.81 102 GLU A C 1
ATOM 794 O O . GLU A 1 102 ? -0.924 -15.426 -5.697 1.00 89.81 102 GLU A O 1
ATOM 799 N N . SER A 1 103 ? 0.685 -16.977 -5.615 1.00 91.62 103 SER A N 1
ATOM 800 C CA . SER A 1 103 ? 0.301 -17.470 -4.287 1.00 91.62 103 SER A CA 1
ATOM 801 C C . SER A 1 103 ? 0.575 -16.453 -3.175 1.00 91.62 103 SER A C 1
ATOM 803 O O . SER A 1 103 ? -0.128 -16.425 -2.161 1.00 91.62 103 SER A O 1
ATOM 805 N N . LEU A 1 104 ? 1.604 -15.613 -3.336 1.00 91.50 104 LEU A N 1
ATOM 806 C CA . LEU A 1 104 ? 1.881 -14.515 -2.408 1.00 91.50 104 LEU A CA 1
ATOM 807 C C . LEU A 1 104 ? 0.905 -13.355 -2.612 1.00 91.50 104 LEU A C 1
ATOM 809 O O . LEU A 1 104 ? 0.470 -12.770 -1.620 1.00 91.50 104 LEU A O 1
ATOM 813 N N . LEU A 1 105 ? 0.532 -13.058 -3.862 1.00 91.31 105 LEU A N 1
ATOM 814 C CA . LEU A 1 105 ? -0.508 -12.076 -4.177 1.00 91.31 105 LEU A CA 1
ATOM 815 C C . LEU A 1 105 ? -1.860 -12.476 -3.583 1.00 91.31 105 LEU A C 1
ATOM 817 O O . LEU A 1 105 ? -2.478 -11.658 -2.912 1.00 91.31 105 LEU A O 1
ATOM 821 N N . ASP A 1 106 ? -2.280 -13.730 -3.739 1.00 90.88 106 ASP A N 1
ATOM 822 C CA . ASP A 1 106 ? -3.542 -14.230 -3.178 1.00 90.88 106 ASP A CA 1
ATOM 823 C C . ASP A 1 106 ? -3.603 -14.079 -1.646 1.00 90.88 106 ASP A C 1
ATOM 825 O O . ASP A 1 106 ? -4.568 -13.556 -1.077 1.00 90.88 106 ASP A O 1
ATOM 829 N N . LYS A 1 107 ? -2.507 -14.427 -0.957 1.00 91.38 107 LYS A N 1
ATOM 830 C CA . LYS A 1 107 ? -2.374 -14.212 0.494 1.00 91.38 107 LYS A CA 1
ATOM 831 C C . LYS A 1 107 ? -2.413 -12.733 0.869 1.00 91.38 107 LYS A C 1
ATOM 833 O O . LYS A 1 107 ? -2.950 -12.397 1.926 1.00 91.38 107 LYS A O 1
ATOM 838 N N . LEU A 1 108 ? -1.823 -11.869 0.044 1.00 90.19 108 LEU A N 1
ATOM 839 C CA . LEU A 1 108 ? -1.821 -10.425 0.256 1.00 90.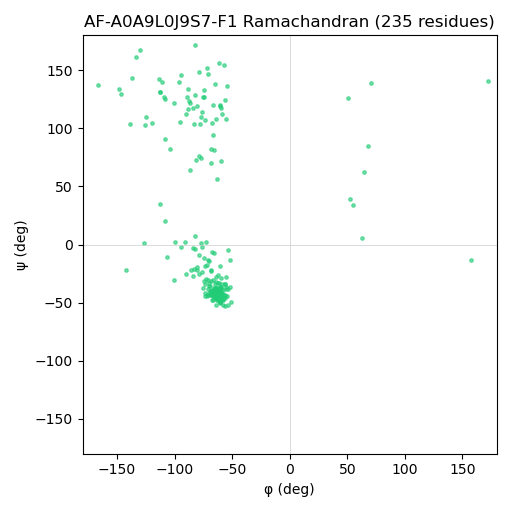19 108 LEU A CA 1
ATOM 840 C C . LEU A 1 108 ? -3.234 -9.850 0.093 1.00 90.19 108 LEU A C 1
ATOM 842 O O . LEU A 1 108 ? -3.696 -9.136 0.980 1.00 90.19 108 LEU A O 1
ATOM 846 N N . TYR A 1 109 ? -3.947 -10.219 -0.974 1.00 90.25 109 TYR A N 1
ATOM 847 C CA . TYR A 1 109 ? -5.332 -9.808 -1.213 1.00 90.25 109 TYR A CA 1
ATOM 848 C C . TYR A 1 109 ? -6.268 -10.282 -0.111 1.00 90.25 109 TYR A C 1
ATOM 850 O O . TYR A 1 109 ? -7.056 -9.488 0.394 1.00 90.25 109 TYR A O 1
ATOM 858 N N . THR A 1 110 ? -6.136 -11.537 0.320 1.00 89.12 110 THR A N 1
ATOM 859 C CA . THR A 1 110 ? -6.901 -12.071 1.453 1.00 89.12 110 THR A CA 1
ATOM 860 C C . THR A 1 110 ? -6.644 -11.252 2.720 1.00 89.12 110 THR A C 1
ATOM 862 O O . THR A 1 110 ? -7.580 -10.904 3.437 1.00 89.12 110 THR A O 1
ATOM 865 N N . GLY A 1 111 ? -5.380 -10.892 2.976 1.00 86.25 111 GLY A N 1
ATOM 866 C CA . GLY A 1 111 ? -5.004 -10.035 4.100 1.00 86.25 111 GLY A CA 1
ATOM 867 C C . GLY A 1 111 ? -5.635 -8.642 4.031 1.00 86.25 111 GLY A C 1
ATOM 868 O O . GLY A 1 111 ? -6.178 -8.173 5.028 1.00 86.25 111 GLY A O 1
ATOM 869 N N . PHE A 1 112 ? -5.613 -7.997 2.861 1.00 87.81 112 PHE A N 1
ATOM 870 C CA . PHE A 1 112 ? -6.242 -6.688 2.661 1.00 87.81 112 PHE A CA 1
ATOM 871 C C . PHE A 1 112 ? -7.760 -6.740 2.779 1.00 87.81 112 PHE A C 1
ATOM 873 O O . PHE A 1 112 ? -8.337 -5.892 3.451 1.00 87.81 112 PHE A O 1
ATOM 880 N N . TYR A 1 113 ? -8.404 -7.740 2.179 1.00 86.31 113 TYR A N 1
ATOM 881 C CA . TYR A 1 113 ? -9.852 -7.905 2.249 1.00 86.31 113 TYR A CA 1
ATOM 882 C C . TYR A 1 113 ? -10.324 -8.065 3.697 1.00 86.31 113 TYR A C 1
ATOM 884 O O . TYR A 1 113 ? -11.277 -7.408 4.118 1.00 86.31 113 TYR A O 1
ATOM 892 N N . GLN A 1 114 ? -9.615 -8.884 4.480 1.00 83.69 114 GLN A N 1
ATOM 893 C CA . GLN A 1 114 ? -9.904 -9.054 5.898 1.00 83.69 114 GLN A CA 1
ATOM 894 C C . GLN A 1 114 ? -9.763 -7.728 6.663 1.00 83.69 114 GLN A C 1
ATOM 896 O O . GLN A 1 114 ? -10.692 -7.337 7.365 1.00 83.69 114 GLN A O 1
ATOM 901 N N . GLN A 1 115 ? -8.651 -7.005 6.482 1.00 83.62 115 GLN A N 1
ATOM 902 C CA . GLN A 1 115 ? -8.437 -5.723 7.161 1.00 83.62 115 GLN A CA 1
ATOM 903 C C . GLN A 1 115 ? -9.483 -4.667 6.784 1.00 83.62 115 GLN A C 1
ATOM 905 O O . GLN A 1 115 ? -9.954 -3.949 7.659 1.00 83.62 115 GLN A O 1
ATOM 910 N N . LEU A 1 116 ? -9.847 -4.559 5.502 1.00 85.75 116 LEU A N 1
ATOM 911 C CA . LEU A 1 116 ? -10.866 -3.612 5.042 1.00 85.75 116 LEU A CA 1
ATOM 912 C C . LEU A 1 116 ? -12.233 -3.929 5.656 1.00 85.75 116 LEU A C 1
ATOM 914 O O . LEU A 1 116 ? -12.867 -3.030 6.199 1.00 85.75 116 LEU A O 1
ATOM 918 N N . THR A 1 117 ? -12.630 -5.205 5.654 1.00 83.69 117 THR A N 1
ATOM 919 C CA . THR A 1 117 ? -13.901 -5.659 6.245 1.00 83.69 117 THR A CA 1
ATOM 920 C C . THR A 1 117 ? -13.971 -5.335 7.741 1.00 83.69 117 THR A C 1
ATOM 922 O O . THR A 1 117 ? -14.993 -4.862 8.233 1.00 83.69 117 THR A O 1
ATOM 925 N N . GLU A 1 118 ? -12.876 -5.560 8.474 1.00 80.31 118 GLU A N 1
ATOM 926 C CA . GLU A 1 118 ? -12.779 -5.256 9.909 1.00 80.31 118 GLU A CA 1
ATOM 927 C C . GLU A 1 118 ? -12.880 -3.740 10.180 1.00 80.31 118 GLU A C 1
ATOM 929 O O . GLU A 1 118 ? -13.588 -3.320 11.095 1.00 80.31 118 GLU A O 1
ATOM 934 N N . LEU A 1 119 ? -12.223 -2.905 9.366 1.00 82.00 119 LEU A N 1
ATOM 935 C CA . LEU A 1 119 ? -12.278 -1.442 9.496 1.00 82.00 119 LEU A CA 1
ATOM 936 C C . LEU A 1 119 ? -13.666 -0.876 9.145 1.00 82.00 119 LEU A C 1
ATOM 938 O O . LEU A 1 119 ? -14.149 0.024 9.831 1.00 82.00 119 LEU A O 1
ATOM 942 N N . GLU A 1 120 ? -14.324 -1.405 8.112 1.00 81.88 120 GLU A N 1
ATOM 943 C CA . GLU A 1 120 ? -15.661 -0.975 7.678 1.00 81.88 120 GLU A CA 1
ATOM 944 C C . GLU A 1 120 ? -16.746 -1.322 8.708 1.00 81.88 120 GLU A C 1
ATOM 946 O O . GLU A 1 120 ? -17.627 -0.502 8.994 1.00 81.88 120 GLU A O 1
ATOM 951 N N . ALA A 1 121 ? -16.649 -2.503 9.330 1.00 78.00 121 ALA A N 1
ATOM 952 C CA . ALA A 1 121 ? -17.519 -2.890 10.438 1.00 78.00 121 ALA A CA 1
ATOM 953 C C . ALA A 1 121 ? -17.429 -1.887 11.601 1.00 78.00 121 ALA A C 1
ATOM 955 O O . ALA A 1 121 ? -18.449 -1.513 12.179 1.00 78.00 121 ALA A O 1
ATOM 956 N N . CYS A 1 122 ? -16.225 -1.390 11.891 1.00 77.75 122 CYS A N 1
ATOM 957 C CA . CYS A 1 122 ? -16.018 -0.397 12.937 1.00 77.75 122 CYS A CA 1
ATOM 958 C C . CYS A 1 122 ? -16.557 0.989 12.605 1.00 77.75 122 CYS A C 1
ATOM 960 O O . CYS A 1 122 ? -17.212 1.596 13.451 1.00 77.75 122 CYS A O 1
ATOM 962 N N . LEU A 1 123 ? -16.360 1.466 11.374 1.00 74.00 123 LEU A N 1
ATOM 963 C CA . LEU A 1 123 ? -16.956 2.732 10.940 1.00 74.00 123 LEU A CA 1
ATOM 964 C C . LEU A 1 123 ? -18.485 2.680 11.020 1.00 74.00 123 LEU A C 1
ATOM 966 O O . LEU A 1 123 ? -19.113 3.613 11.513 1.00 74.00 123 LEU A O 1
ATOM 970 N N . SER A 1 124 ? -19.089 1.565 10.603 1.00 70.12 124 SER A N 1
ATOM 971 C CA . SER A 1 124 ? -20.547 1.379 10.615 1.00 70.12 124 SER A CA 1
ATOM 972 C C . SER A 1 124 ? -21.154 1.443 12.022 1.00 70.12 124 SER A C 1
ATOM 974 O O . SER A 1 124 ? -22.320 1.801 12.183 1.00 70.12 124 SER A O 1
ATOM 976 N N . GLN A 1 125 ? -20.366 1.116 13.045 1.00 64.62 125 GLN A N 1
ATOM 977 C CA . GLN A 1 125 ? -20.773 1.136 14.446 1.00 64.62 125 GLN A CA 1
ATOM 978 C C . GLN A 1 125 ? -20.644 2.530 15.088 1.00 64.62 125 GLN A C 1
ATOM 980 O O . GLN A 1 125 ? -21.396 2.862 16.004 1.00 64.62 125 GLN A O 1
ATOM 985 N N . GLU A 1 126 ? -19.727 3.361 14.589 1.00 57.53 126 GLU A N 1
ATOM 986 C CA . GLU A 1 126 ? -19.444 4.709 15.102 1.00 57.53 126 GLU A CA 1
ATOM 987 C C . GLU A 1 126 ? -20.419 5.778 14.559 1.00 57.53 126 GLU A C 1
ATOM 989 O O . GLU A 1 126 ? -20.647 6.793 15.215 1.00 57.53 126 GLU A O 1
ATOM 994 N N . VAL A 1 127 ? -21.089 5.528 13.425 1.00 53.31 127 VAL A N 1
ATOM 995 C CA . VAL A 1 127 ? -22.053 6.453 12.776 1.00 53.31 127 VAL A CA 1
ATOM 996 C C . VAL A 1 127 ? -23.334 6.705 13.606 1.00 53.31 127 VAL A C 1
ATOM 998 O O . VAL A 1 127 ? -24.122 7.594 13.291 1.00 53.31 127 VAL A O 1
ATOM 1001 N N . GLY A 1 128 ? -23.545 5.987 14.716 1.00 47.75 128 GLY A N 1
ATOM 1002 C CA . GLY A 1 128 ? -24.673 6.210 15.633 1.00 47.75 128 GLY A CA 1
ATOM 1003 C C . GLY A 1 128 ? -24.524 7.394 16.605 1.00 47.75 128 GLY A C 1
ATOM 1004 O O . GLY A 1 128 ? -25.491 7.721 17.294 1.00 47.75 128 GLY A O 1
ATOM 1005 N N . VAL A 1 129 ? -23.347 8.027 16.697 1.00 44.38 129 VAL A N 1
ATOM 1006 C CA . VAL A 1 129 ? -23.053 9.076 17.689 1.00 44.38 129 VAL A CA 1
ATOM 1007 C C . VAL A 1 129 ? -22.552 10.336 16.989 1.00 44.38 129 VAL A C 1
ATOM 1009 O O . VAL A 1 129 ? -21.389 10.395 16.623 1.00 44.38 129 VAL A O 1
ATOM 1012 N N . GLU A 1 130 ? -23.444 11.325 16.867 1.00 38.22 130 GLU A N 1
ATOM 1013 C CA . GLU A 1 130 ? -23.195 12.734 16.512 1.00 38.22 130 GLU A CA 1
ATOM 1014 C C . GLU A 1 130 ? -22.346 13.008 15.254 1.00 38.22 130 GLU A C 1
ATOM 1016 O O . GLU A 1 130 ? -21.195 12.600 15.124 1.00 38.22 130 GLU A O 1
ATOM 1021 N N . GLU A 1 131 ? -22.906 13.817 14.350 1.00 41.38 131 GLU A N 1
ATOM 1022 C CA . GLU A 1 131 ? -22.256 14.394 13.167 1.00 41.38 131 GLU A CA 1
ATOM 1023 C C . GLU A 1 131 ? -21.040 15.267 13.553 1.00 41.38 131 GLU A C 1
ATOM 1025 O O . GLU A 1 131 ? -21.048 16.495 13.484 1.00 41.38 131 GLU A O 1
ATOM 1030 N N . THR A 1 132 ? -19.952 14.634 13.980 1.00 47.38 132 THR A N 1
ATOM 1031 C CA . THR A 1 132 ? -18.616 15.220 13.928 1.00 47.38 132 THR A CA 1
ATOM 1032 C C . THR A 1 132 ? -18.191 15.277 12.460 1.00 47.38 132 THR A C 1
ATOM 1034 O O . THR A 1 132 ? -18.605 14.410 11.692 1.00 47.38 132 THR A O 1
ATOM 1037 N N . PRO A 1 133 ? -17.403 16.281 12.020 1.00 49.03 133 PRO A N 1
ATOM 1038 C CA . PRO A 1 133 ? -17.081 16.453 10.604 1.00 49.03 133 PRO A CA 1
ATOM 1039 C C . PRO A 1 133 ? -16.459 15.165 10.058 1.00 49.03 133 PRO A C 1
ATOM 1041 O O . PRO A 1 133 ? -15.349 14.781 10.437 1.00 49.03 133 PRO A O 1
ATOM 1044 N N . LEU A 1 134 ? -17.249 14.477 9.234 1.00 54.62 134 LEU A N 1
ATOM 1045 C CA . LEU A 1 134 ? -17.213 13.026 9.056 1.00 54.62 134 LEU A CA 1
ATOM 1046 C C . LEU A 1 134 ? -15.975 12.532 8.296 1.00 54.62 134 LEU A C 1
ATOM 1048 O O . LEU A 1 134 ? -15.638 11.356 8.353 1.00 54.62 134 LEU A O 1
ATOM 1052 N N . MET A 1 135 ? -15.277 13.413 7.584 1.00 57.41 135 MET A N 1
ATOM 1053 C CA . MET A 1 135 ? -14.129 13.059 6.757 1.00 57.41 135 MET A CA 1
ATOM 1054 C C . MET A 1 135 ? -13.130 14.207 6.762 1.00 57.41 135 MET A C 1
ATOM 1056 O O . MET A 1 135 ? -13.463 15.349 6.454 1.00 57.41 135 MET A O 1
ATOM 1060 N N . ASN A 1 136 ? -11.867 13.895 7.044 1.00 73.12 136 ASN A N 1
ATOM 1061 C CA . ASN A 1 136 ? -10.775 14.769 6.644 1.00 73.12 136 ASN A CA 1
ATOM 1062 C C . ASN A 1 136 ? -10.543 14.560 5.139 1.00 73.12 136 ASN A C 1
ATOM 1064 O O . ASN A 1 136 ? -9.616 13.852 4.741 1.00 73.12 136 ASN A O 1
ATOM 1068 N N . GLU A 1 137 ? -11.452 15.095 4.316 1.00 84.12 137 GLU A N 1
ATOM 1069 C CA . GLU A 1 137 ? -11.429 14.924 2.857 1.00 84.12 137 GLU A CA 1
ATOM 1070 C C . GLU A 1 137 ? -10.079 15.324 2.263 1.00 84.12 137 GLU A C 1
ATOM 1072 O O . GLU A 1 137 ? -9.564 14.620 1.397 1.00 84.12 137 GLU A O 1
ATOM 1077 N N . ASP A 1 138 ? -9.461 16.385 2.786 1.00 89.69 138 ASP A N 1
ATOM 1078 C CA . ASP A 1 138 ? -8.136 16.834 2.360 1.00 89.69 138 ASP A CA 1
ATOM 1079 C C . ASP A 1 138 ? -7.057 15.773 2.612 1.00 89.69 138 ASP A C 1
ATOM 1081 O O . ASP A 1 138 ? -6.218 15.519 1.743 1.00 89.69 138 ASP A O 1
ATOM 1085 N N . SER A 1 139 ? -7.095 15.101 3.767 1.00 91.44 139 SER A N 1
ATOM 1086 C CA . SER A 1 139 ? -6.155 14.018 4.087 1.00 91.44 139 SER A CA 1
ATOM 1087 C C . SER A 1 139 ? -6.379 12.792 3.209 1.00 91.44 139 SER A C 1
ATOM 1089 O O . SER A 1 139 ? -5.418 12.234 2.683 1.00 91.44 139 SER A O 1
ATOM 1091 N N . LEU A 1 140 ? -7.634 12.393 2.986 1.00 93.12 140 LEU A N 1
ATOM 1092 C CA . LEU A 1 140 ? -7.953 11.275 2.090 1.00 93.12 140 LEU A CA 1
ATOM 1093 C C . LEU A 1 140 ? -7.538 11.587 0.649 1.00 93.12 140 LEU A C 1
ATOM 1095 O O . LEU A 1 140 ? -6.961 10.748 -0.043 1.00 93.12 140 LEU A O 1
ATOM 1099 N N . LEU A 1 141 ? -7.755 12.823 0.204 1.00 95.06 141 LEU A N 1
ATOM 1100 C CA . LEU A 1 141 ? -7.330 13.288 -1.107 1.00 95.06 141 LEU A CA 1
ATOM 1101 C C . LEU A 1 141 ? -5.802 13.312 -1.234 1.00 95.06 141 LEU A C 1
ATOM 1103 O O . LEU A 1 141 ? -5.277 12.960 -2.292 1.00 95.06 141 LEU A O 1
ATOM 1107 N N . ALA A 1 142 ? -5.075 13.678 -0.175 1.00 95.62 142 ALA A N 1
ATOM 1108 C CA . ALA A 1 142 ? -3.617 13.597 -0.144 1.00 95.62 142 ALA A CA 1
ATOM 1109 C C . ALA A 1 142 ? -3.125 12.148 -0.299 1.00 95.62 142 ALA A C 1
ATOM 1111 O O . ALA A 1 142 ? -2.230 11.899 -1.111 1.00 95.62 142 ALA A O 1
ATOM 1112 N N . VAL A 1 143 ? -3.756 11.191 0.394 1.00 96.06 143 VAL A N 1
ATOM 1113 C CA . VAL A 1 143 ? -3.475 9.751 0.246 1.00 96.06 143 VAL A CA 1
ATOM 1114 C C . VAL A 1 143 ? -3.741 9.290 -1.191 1.00 96.06 143 VAL A C 1
ATOM 1116 O O . VAL A 1 143 ? -2.862 8.703 -1.822 1.00 96.06 143 VAL A O 1
ATOM 1119 N N . ARG A 1 144 ? -4.902 9.623 -1.766 1.00 97.00 144 ARG A N 1
ATOM 1120 C CA . ARG A 1 144 ? -5.251 9.270 -3.156 1.00 97.00 144 ARG A CA 1
ATOM 1121 C C . ARG A 1 144 ? -4.259 9.828 -4.169 1.00 97.00 144 ARG A C 1
ATOM 1123 O O . ARG A 1 144 ? -3.774 9.093 -5.024 1.00 97.00 144 ARG A O 1
ATOM 1130 N N . ARG A 1 145 ? -3.910 11.115 -4.063 1.00 97.81 145 ARG A N 1
ATOM 1131 C CA . ARG A 1 145 ? -2.922 11.759 -4.948 1.00 97.81 145 ARG A CA 1
ATOM 1132 C C . ARG A 1 145 ? -1.553 11.096 -4.839 1.00 97.81 145 ARG A C 1
ATOM 1134 O O . ARG A 1 145 ? -0.876 10.926 -5.850 1.00 97.81 145 ARG A O 1
ATOM 1141 N N . TYR A 1 146 ? -1.146 10.717 -3.631 1.00 98.19 146 TYR A N 1
ATOM 1142 C CA . TYR A 1 146 ? 0.102 10.001 -3.401 1.00 98.19 146 TYR A CA 1
ATOM 1143 C C . TYR A 1 146 ? 0.130 8.655 -4.145 1.00 98.19 146 TYR A C 1
ATOM 1145 O O . TYR A 1 146 ? 1.043 8.416 -4.937 1.00 98.19 146 TYR A O 1
ATOM 1153 N N . PHE A 1 147 ? -0.906 7.825 -4.000 1.00 97.62 147 PHE A N 1
ATOM 1154 C CA . PHE A 1 147 ? -0.994 6.550 -4.721 1.00 97.62 147 PHE A CA 1
ATOM 1155 C C . PHE A 1 147 ? -1.185 6.713 -6.232 1.00 97.62 147 PHE A C 1
ATOM 1157 O O . PHE A 1 147 ? -0.645 5.926 -7.011 1.00 97.62 147 PHE A O 1
ATOM 1164 N N . GLN A 1 148 ? -1.853 7.779 -6.673 1.00 97.25 148 GLN A N 1
ATOM 1165 C CA . GLN A 1 148 ? -1.943 8.122 -8.089 1.00 97.25 148 GLN A CA 1
ATOM 1166 C C . GLN A 1 148 ? -0.560 8.405 -8.695 1.00 97.25 148 GLN A C 1
ATOM 1168 O O . GLN A 1 148 ? -0.269 7.928 -9.792 1.00 97.25 148 GLN A O 1
ATOM 1173 N N . ARG A 1 149 ? 0.327 9.123 -7.988 1.00 98.00 149 ARG A N 1
ATOM 1174 C CA . ARG A 1 149 ? 1.716 9.339 -8.439 1.00 98.00 149 ARG A CA 1
ATOM 1175 C C . ARG A 1 149 ? 2.489 8.026 -8.559 1.00 98.00 149 ARG A C 1
ATOM 1177 O O . ARG A 1 149 ? 3.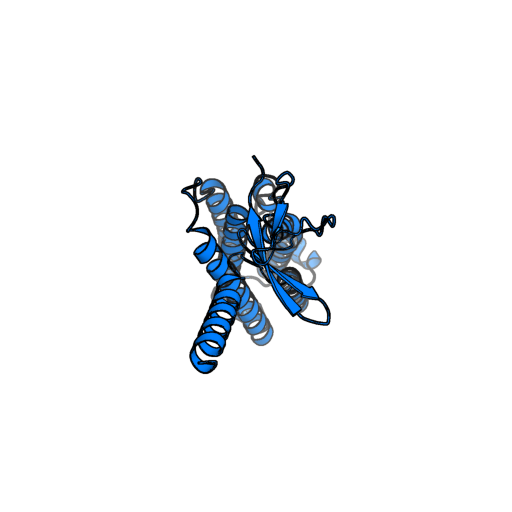243 7.854 -9.514 1.00 98.00 149 ARG A O 1
ATOM 1184 N N . ILE A 1 150 ? 2.270 7.088 -7.637 1.00 97.69 150 ILE A N 1
ATOM 1185 C CA . ILE A 1 150 ? 2.869 5.746 -7.697 1.00 97.69 150 ILE A CA 1
ATOM 1186 C C . ILE A 1 150 ? 2.372 4.974 -8.930 1.00 97.69 150 ILE A C 1
ATOM 1188 O O . ILE A 1 150 ? 3.174 4.387 -9.659 1.00 97.69 150 ILE A O 1
ATOM 1192 N N . ALA A 1 151 ? 1.065 5.001 -9.202 1.00 95.81 151 ALA A N 1
ATOM 1193 C CA . ALA A 1 151 ? 0.486 4.337 -10.367 1.00 95.81 151 ALA A CA 1
ATOM 1194 C C . ALA A 1 151 ? 1.013 4.923 -11.691 1.00 95.81 151 ALA A C 1
ATOM 1196 O O . ALA A 1 151 ? 1.384 4.173 -12.594 1.00 95.81 151 ALA A O 1
ATOM 1197 N N . LEU A 1 152 ? 1.110 6.254 -11.789 1.00 96.00 152 LEU A N 1
ATOM 1198 C CA . LEU A 1 152 ? 1.672 6.937 -12.960 1.00 96.00 152 LEU A CA 1
ATOM 1199 C C . LEU A 1 152 ? 3.144 6.573 -13.187 1.00 96.00 152 LEU A C 1
ATOM 1201 O O . LEU A 1 152 ? 3.543 6.305 -14.317 1.00 96.00 152 LEU A O 1
ATOM 1205 N N . TYR A 1 153 ? 3.938 6.488 -12.120 1.00 96.62 153 TYR A N 1
ATOM 1206 C CA . TYR A 1 153 ? 5.326 6.035 -12.203 1.00 96.62 153 TYR A CA 1
ATOM 1207 C C . TYR A 1 153 ? 5.446 4.603 -12.746 1.00 96.62 153 TYR A C 1
ATOM 1209 O O . TYR A 1 153 ? 6.296 4.340 -13.599 1.00 96.62 153 TYR A O 1
ATOM 1217 N N . LEU A 1 154 ? 4.589 3.674 -12.301 1.00 95.19 154 LEU A N 1
ATOM 1218 C CA . LEU A 1 154 ? 4.581 2.308 -12.842 1.00 95.19 154 LEU A CA 1
ATOM 1219 C C . LEU A 1 154 ? 4.288 2.302 -14.345 1.00 95.19 154 LEU A C 1
ATOM 1221 O O . LEU A 1 154 ? 4.953 1.578 -15.089 1.00 95.19 154 LEU A O 1
ATOM 1225 N N . GLN A 1 155 ? 3.340 3.128 -14.796 1.00 94.31 155 GLN A N 1
ATOM 1226 C CA . GLN A 1 155 ? 3.022 3.282 -16.218 1.00 94.31 155 GLN A CA 1
ATOM 1227 C C . GLN A 1 155 ? 4.208 3.853 -17.007 1.00 94.31 155 GLN A C 1
ATOM 1229 O O . GLN A 1 155 ? 4.590 3.288 -18.032 1.00 94.31 155 GLN A O 1
ATOM 1234 N N . GLU A 1 156 ? 4.838 4.922 -16.512 1.00 95.44 156 GLU A N 1
ATOM 1235 C CA . GLU A 1 156 ? 6.005 5.554 -17.144 1.00 95.44 156 GLU A CA 1
ATOM 1236 C C . GLU A 1 156 ? 7.175 4.570 -17.284 1.00 95.44 156 GLU A C 1
ATOM 1238 O O . GLU A 1 156 ? 7.818 4.475 -18.334 1.00 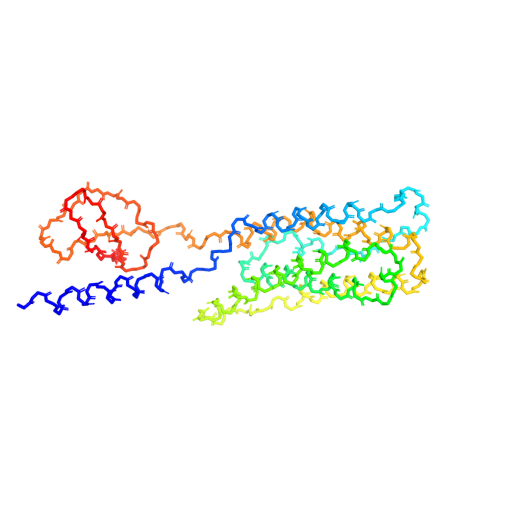95.44 156 GLU A O 1
ATOM 1243 N N . LYS A 1 157 ? 7.413 3.768 -16.242 1.00 95.00 157 LYS A N 1
ATOM 1244 C CA . LYS A 1 157 ? 8.450 2.732 -16.222 1.00 95.00 157 LYS A CA 1
ATOM 1245 C C . LYS A 1 157 ? 8.027 1.425 -16.893 1.00 95.00 157 LYS A C 1
ATOM 1247 O O . LYS A 1 157 ? 8.779 0.451 -16.835 1.00 95.00 157 LYS A O 1
ATOM 1252 N N . LYS A 1 158 ? 6.855 1.394 -17.540 1.00 93.44 158 LYS A N 1
ATOM 1253 C CA . LYS A 1 158 ? 6.309 0.236 -18.266 1.00 93.44 158 LYS A CA 1
ATOM 1254 C C . LYS A 1 158 ? 6.290 -1.036 -17.419 1.00 93.44 158 LYS A C 1
ATOM 1256 O O . LYS A 1 158 ? 6.609 -2.113 -17.917 1.00 93.44 158 LYS A O 1
ATOM 1261 N N . TYR A 1 159 ? 5.962 -0.897 -16.135 1.00 93.31 159 TYR A N 1
ATOM 1262 C CA . TYR A 1 159 ? 5.870 -2.013 -15.193 1.00 93.31 159 TYR A CA 1
ATOM 1263 C C . TYR A 1 159 ? 7.154 -2.859 -15.121 1.00 93.31 159 TYR A C 1
ATOM 1265 O O . TYR A 1 159 ? 7.102 -4.078 -14.954 1.00 93.31 159 TYR A O 1
ATOM 1273 N N . SER A 1 160 ? 8.325 -2.226 -15.268 1.00 93.00 160 SER A N 1
ATOM 1274 C CA . SER A 1 160 ? 9.608 -2.929 -15.205 1.00 93.00 160 SER A CA 1
ATOM 1275 C C . SER A 1 160 ? 9.828 -3.600 -13.837 1.00 93.00 160 SER A C 1
ATOM 1277 O O . SER A 1 160 ? 9.299 -3.130 -12.822 1.00 93.00 160 SER A O 1
ATOM 1279 N N . PRO A 1 161 ? 10.665 -4.654 -13.753 1.00 93.19 161 PRO A N 1
ATOM 1280 C CA . PRO A 1 161 ? 10.987 -5.288 -12.474 1.00 93.19 161 PRO A CA 1
ATOM 1281 C C . PRO A 1 161 ? 11.544 -4.305 -11.437 1.00 93.19 161 PRO A C 1
ATOM 1283 O O . PRO A 1 161 ? 11.220 -4.402 -10.256 1.00 93.19 161 PRO A O 1
ATOM 1286 N N . CYS A 1 162 ? 12.345 -3.327 -11.875 1.00 94.44 162 CYS A N 1
ATOM 1287 C CA . CYS A 1 162 ? 12.863 -2.304 -10.974 1.00 94.44 162 CYS A CA 1
ATOM 1288 C C . CYS A 1 162 ? 11.792 -1.328 -10.498 1.00 94.44 162 CYS A C 1
ATOM 1290 O O . CYS A 1 162 ? 11.791 -0.988 -9.318 1.00 94.44 162 CYS A O 1
ATOM 1292 N N . ALA A 1 163 ? 10.852 -0.934 -11.357 1.00 95.00 163 ALA A N 1
ATOM 1293 C CA . ALA A 1 163 ? 9.739 -0.091 -10.939 1.00 95.00 163 ALA A CA 1
ATOM 1294 C C . ALA A 1 163 ? 8.905 -0.772 -9.848 1.00 95.00 163 ALA A C 1
ATOM 1296 O O . ALA A 1 163 ? 8.609 -0.164 -8.822 1.00 95.00 163 ALA A O 1
ATOM 1297 N N . TRP A 1 164 ? 8.606 -2.059 -10.023 1.00 94.81 164 TRP A N 1
ATOM 1298 C CA . TRP A 1 164 ? 7.890 -2.843 -9.021 1.00 94.81 164 TRP A CA 1
ATOM 1299 C C . TRP A 1 164 ? 8.663 -3.014 -7.715 1.00 94.81 164 TRP A C 1
ATOM 1301 O O . TRP A 1 164 ? 8.055 -2.932 -6.652 1.00 94.81 164 TRP A O 1
ATOM 1311 N N . GLU A 1 165 ? 9.987 -3.188 -7.754 1.00 95.44 165 GLU A N 1
ATOM 1312 C CA . GLU A 1 165 ? 10.796 -3.243 -6.530 1.00 95.44 165 GLU A CA 1
ATOM 1313 C C . GLU A 1 165 ? 10.797 -1.902 -5.777 1.00 95.44 165 GLU A C 1
ATOM 1315 O O . GLU A 1 165 ? 10.684 -1.891 -4.548 1.00 95.44 165 GLU A O 1
ATOM 1320 N N . ILE A 1 166 ? 10.866 -0.773 -6.495 1.00 95.62 166 ILE A N 1
ATOM 1321 C CA . ILE A 1 166 ? 10.753 0.569 -5.903 1.00 95.62 166 ILE A CA 1
ATOM 1322 C C . ILE A 1 166 ? 9.374 0.765 -5.267 1.00 95.62 166 ILE A C 1
ATOM 1324 O O . ILE A 1 166 ? 9.291 1.175 -4.110 1.00 95.62 166 ILE A O 1
ATOM 1328 N N . VAL A 1 167 ? 8.299 0.407 -5.975 1.00 95.81 167 VAL A N 1
ATOM 1329 C CA . VAL A 1 167 ? 6.936 0.482 -5.436 1.00 95.81 167 VAL A CA 1
ATOM 1330 C C . VAL A 1 167 ? 6.770 -0.428 -4.225 1.00 95.81 167 VAL A C 1
ATOM 1332 O O . VAL A 1 167 ? 6.306 0.029 -3.191 1.00 95.81 167 VAL A O 1
ATOM 1335 N N . ARG A 1 168 ? 7.210 -1.688 -4.278 1.00 95.38 168 ARG A N 1
ATOM 1336 C CA . ARG A 1 168 ? 7.140 -2.621 -3.141 1.00 95.38 168 ARG A CA 1
ATOM 1337 C C . ARG A 1 168 ? 7.807 -2.039 -1.891 1.00 95.38 168 ARG A C 1
ATOM 1339 O O . ARG A 1 168 ? 7.240 -2.125 -0.802 1.00 95.38 168 ARG A O 1
ATOM 1346 N N . ALA A 1 169 ? 8.987 -1.433 -2.038 1.00 94.50 169 ALA A N 1
ATOM 1347 C CA . ALA A 1 169 ? 9.690 -0.775 -0.938 1.00 94.50 169 ALA A CA 1
ATOM 1348 C C . ALA A 1 169 ? 8.918 0.437 -0.387 1.00 94.50 169 ALA A C 1
ATOM 1350 O O . ALA A 1 169 ? 8.835 0.612 0.829 1.00 94.50 169 ALA A O 1
ATOM 1351 N N . GLU A 1 170 ? 8.308 1.233 -1.262 1.00 96.19 170 GLU A N 1
ATOM 1352 C CA . GLU A 1 170 ? 7.482 2.378 -0.874 1.00 96.19 170 GLU A CA 1
ATOM 1353 C C . GLU A 1 170 ? 6.205 1.945 -0.123 1.00 96.19 170 GLU A C 1
ATOM 1355 O O . GLU A 1 170 ? 5.820 2.540 0.883 1.00 96.19 170 GLU A O 1
ATOM 1360 N N . ILE A 1 171 ? 5.593 0.830 -0.521 1.00 95.06 171 ILE A N 1
ATOM 1361 C CA . ILE A 1 171 ? 4.427 0.251 0.161 1.00 95.06 171 ILE A CA 1
ATOM 1362 C C . ILE A 1 171 ? 4.819 -0.285 1.544 1.00 95.06 171 ILE A C 1
ATOM 1364 O O . ILE A 1 171 ? 4.106 -0.062 2.523 1.00 95.06 171 ILE A O 1
ATOM 1368 N N . MET A 1 172 ? 5.985 -0.930 1.669 1.00 94.12 172 MET A N 1
ATOM 1369 C CA . MET A 1 172 ? 6.518 -1.313 2.983 1.00 94.12 172 MET A CA 1
ATOM 1370 C C . MET A 1 172 ? 6.732 -0.098 3.891 1.00 94.12 172 MET A C 1
ATOM 1372 O O . MET A 1 172 ? 6.447 -0.174 5.089 1.00 94.12 172 MET A O 1
ATOM 1376 N N . ARG A 1 173 ? 7.211 1.024 3.335 1.00 93.50 173 ARG A N 1
ATOM 1377 C CA . ARG A 1 173 ? 7.340 2.287 4.070 1.00 93.50 173 ARG A CA 1
ATOM 1378 C C . ARG A 1 173 ? 5.978 2.775 4.561 1.00 93.50 173 ARG A C 1
ATOM 1380 O O . ARG A 1 173 ? 5.876 3.082 5.741 1.00 93.50 173 ARG A O 1
ATOM 1387 N N . CYS A 1 174 ? 4.936 2.753 3.728 1.00 92.69 174 CYS A N 1
ATOM 1388 C CA . CYS A 1 174 ? 3.576 3.139 4.132 1.00 92.69 174 CYS A CA 1
ATOM 1389 C C . CYS A 1 174 ? 3.097 2.361 5.365 1.00 92.69 174 CYS A C 1
ATOM 1391 O O . CYS A 1 174 ? 2.717 2.958 6.373 1.00 92.69 174 CYS A O 1
ATOM 1393 N N . PHE A 1 175 ? 3.184 1.027 5.320 1.00 89.56 175 PHE A N 1
ATOM 1394 C CA . PHE A 1 175 ? 2.781 0.182 6.447 1.00 89.56 175 PHE A CA 1
ATOM 1395 C C . PHE A 1 175 ? 3.630 0.429 7.697 1.00 89.56 175 PHE A C 1
ATOM 1397 O O . PHE A 1 175 ? 3.086 0.474 8.801 1.00 89.56 175 PHE A O 1
ATOM 1404 N N . SER A 1 176 ? 4.938 0.642 7.533 1.00 89.50 176 SER A N 1
ATOM 1405 C CA . SER A 1 176 ? 5.852 0.912 8.651 1.00 89.50 176 SER A CA 1
ATOM 1406 C C . SER A 1 176 ? 5.617 2.286 9.284 1.00 89.50 176 SER A C 1
ATOM 1408 O O . SE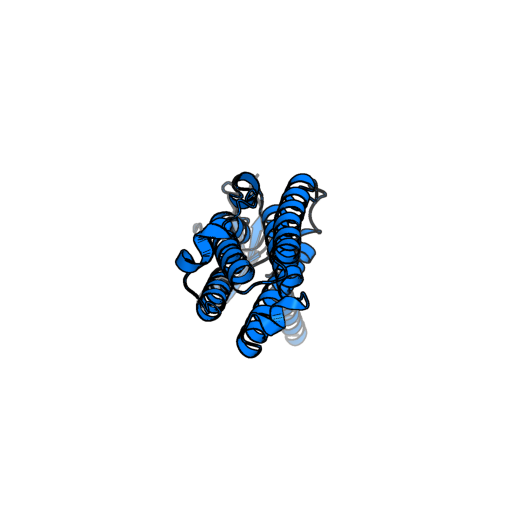R A 1 176 ? 5.732 2.424 10.494 1.00 89.50 176 SER A O 1
ATOM 1410 N N . SER A 1 177 ? 5.267 3.296 8.487 1.00 88.12 177 SER A N 1
ATOM 1411 C CA . SER A 1 177 ? 4.985 4.655 8.958 1.00 88.12 177 SER A CA 1
ATOM 1412 C C . SER A 1 177 ? 3.571 4.812 9.525 1.00 88.12 177 SER A C 1
ATOM 1414 O O . SER A 1 177 ? 3.329 5.725 10.302 1.00 88.12 177 SER A O 1
ATOM 1416 N N . SER A 1 178 ? 2.642 3.909 9.199 1.00 85.38 178 SER A N 1
ATOM 1417 C CA . SER A 1 178 ? 1.257 3.958 9.692 1.00 85.38 178 SER A CA 1
ATOM 1418 C C . SER A 1 178 ? 1.081 3.575 11.172 1.00 85.38 178 SER A C 1
ATOM 1420 O O . SER A 1 178 ? -0.046 3.544 11.656 1.00 85.38 178 SER A O 1
ATOM 1422 N N . THR A 1 179 ? 2.152 3.276 11.920 1.00 81.00 179 THR A N 1
ATOM 1423 C CA . THR A 1 179 ? 2.075 2.765 13.305 1.00 81.00 179 THR A CA 1
ATOM 1424 C C . THR A 1 179 ? 1.282 3.666 14.244 1.00 81.00 179 THR A C 1
ATOM 1426 O O . THR A 1 179 ? 0.523 3.158 15.066 1.00 81.00 179 THR A O 1
ATOM 1429 N N . ASN A 1 180 ? 1.409 4.986 14.100 1.00 81.94 180 ASN A N 1
ATOM 1430 C CA . ASN A 1 180 ? 0.683 5.942 14.935 1.00 81.94 180 ASN A CA 1
ATOM 1431 C C . ASN A 1 180 ? -0.815 5.933 14.617 1.00 81.94 180 ASN A C 1
ATOM 1433 O O . ASN A 1 180 ? -1.630 5.871 15.533 1.00 81.94 180 ASN A O 1
ATOM 1437 N N . LEU A 1 181 ? -1.185 5.899 13.329 1.00 85.06 181 LEU A N 1
ATOM 1438 C CA . LEU A 1 181 ? -2.577 5.696 12.912 1.00 85.06 181 LEU A CA 1
ATOM 1439 C C . LEU A 1 181 ? -3.133 4.404 13.507 1.00 85.06 181 LEU A C 1
ATOM 1441 O O . LEU A 1 181 ? -4.221 4.400 14.070 1.00 85.06 181 LEU A O 1
ATOM 1445 N N . GLN A 1 182 ? -2.361 3.317 13.459 1.00 79.25 182 GLN A N 1
ATOM 1446 C CA . GLN A 1 182 ? -2.786 2.043 14.036 1.00 79.25 182 GLN A CA 1
ATOM 1447 C C . GLN A 1 182 ? -2.951 2.103 15.549 1.00 79.25 182 GLN A C 1
ATOM 1449 O O . GLN A 1 182 ? -3.811 1.420 16.094 1.00 79.25 182 GLN A O 1
ATOM 1454 N N . GLN A 1 183 ? -2.127 2.885 16.241 1.00 80.25 183 GLN A N 1
ATOM 1455 C CA . GLN A 1 183 ? -2.283 3.102 17.670 1.00 80.25 183 GLN A CA 1
ATOM 1456 C C . GLN A 1 183 ? -3.573 3.872 17.965 1.00 80.25 183 GLN A C 1
ATOM 1458 O O . GLN A 1 183 ? -4.332 3.436 18.821 1.00 80.25 183 GLN A O 1
ATOM 1463 N N . ARG A 1 184 ? -3.885 4.927 17.200 1.00 80.94 184 ARG A N 1
ATOM 1464 C CA . ARG A 1 184 ? -5.161 5.660 17.320 1.00 80.94 184 ARG A CA 1
ATOM 1465 C C . ARG A 1 184 ? -6.377 4.780 17.061 1.00 80.94 184 ARG A C 1
ATOM 1467 O O . ARG A 1 184 ? -7.391 4.925 17.728 1.00 80.94 184 ARG A O 1
ATOM 1474 N N . VAL A 1 185 ? -6.263 3.841 16.125 1.00 75.62 185 VAL A N 1
ATOM 1475 C CA . VAL A 1 185 ? -7.305 2.840 15.864 1.00 75.62 185 VAL A CA 1
ATOM 1476 C C . VAL A 1 185 ? -7.519 1.915 17.078 1.00 75.62 185 VAL A C 1
ATOM 1478 O O . VAL A 1 185 ? -8.641 1.477 17.322 1.00 75.62 185 VAL A O 1
ATOM 1481 N N .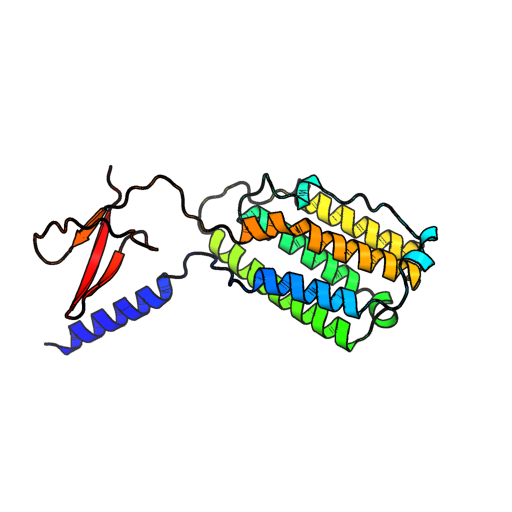 LYS A 1 186 ? -6.462 1.633 17.855 1.00 72.62 186 LYS A N 1
ATOM 1482 C CA . LYS A 1 186 ? -6.496 0.758 19.043 1.00 72.62 186 LYS A CA 1
ATOM 1483 C C . LYS A 1 186 ? -6.902 1.459 20.335 1.00 72.62 186 LYS A C 1
ATOM 1485 O O . LYS A 1 186 ? -7.260 0.766 21.279 1.00 72.62 186 LYS A O 1
ATOM 1490 N N . GLU A 1 187 ? -6.769 2.780 20.421 1.00 63.19 187 GLU A N 1
ATOM 1491 C CA . GLU A 1 187 ? -7.070 3.517 21.649 1.00 63.19 187 GLU A CA 1
ATOM 1492 C C . GLU A 1 187 ? -8.549 3.317 22.031 1.00 63.19 187 GLU A C 1
ATOM 1494 O O . GLU A 1 187 ? -9.465 3.607 21.258 1.00 63.19 187 GLU A O 1
ATOM 1499 N N . GLU A 1 188 ? -8.760 2.739 23.218 1.00 50.19 188 GLU A N 1
ATOM 1500 C CA . GLU A 1 188 ? -10.068 2.582 23.852 1.00 50.19 188 GLU A CA 1
ATOM 1501 C C . GLU A 1 188 ? -10.633 3.972 24.183 1.00 50.19 188 GLU A C 1
ATOM 1503 O O . GLU A 1 188 ? -9.917 4.838 24.693 1.00 50.19 188 GLU A O 1
ATOM 1508 N N . GLU A 1 189 ? -11.928 4.187 23.938 1.00 44.91 189 GLU A N 1
ATOM 1509 C CA . GLU A 1 189 ? -12.678 5.356 24.421 1.00 44.91 189 GLU A CA 1
ATOM 1510 C C . GLU A 1 189 ? -12.825 5.270 25.955 1.00 44.91 189 GLU A C 1
ATOM 1512 O O . GLU A 1 189 ? -13.899 5.013 26.494 1.00 44.91 189 GLU A O 1
ATOM 1517 N N . MET A 1 190 ? -11.727 5.458 26.687 1.00 32.69 190 MET A N 1
ATOM 1518 C CA . MET A 1 190 ? -11.748 5.672 28.129 1.00 32.69 190 MET A CA 1
ATOM 1519 C C . MET A 1 190 ? -11.387 7.130 28.398 1.00 32.69 190 MET A C 1
ATOM 1521 O O . MET A 1 190 ? -10.222 7.497 28.548 1.00 32.69 190 MET A O 1
ATOM 1525 N N . THR A 1 191 ? -12.402 7.991 28.456 1.00 29.91 191 THR A N 1
ATOM 1526 C CA . THR A 1 191 ? -12.238 9.384 28.888 1.00 29.91 191 THR A CA 1
ATOM 1527 C C . THR A 1 191 ? -11.707 9.426 30.333 1.00 29.91 191 THR A C 1
ATOM 1529 O O . THR A 1 191 ? -12.398 8.940 31.236 1.00 29.91 191 THR A O 1
ATOM 1532 N N . PRO A 1 192 ? -10.529 10.015 30.617 1.00 29.89 192 PRO A N 1
ATOM 1533 C CA . PRO A 1 192 ? -10.015 10.133 31.979 1.00 29.89 192 PRO A CA 1
ATOM 1534 C C . PRO A 1 192 ? -10.740 11.282 32.696 1.00 29.89 192 PRO A C 1
ATOM 1536 O O . PRO A 1 192 ? -10.464 12.450 32.439 1.00 29.89 192 PRO A O 1
ATOM 1539 N N . GLY A 1 193 ? -11.692 10.967 33.580 1.00 34.62 193 GLY A N 1
ATOM 1540 C CA . GLY A 1 193 ? -12.352 11.982 34.418 1.00 34.62 193 GLY A CA 1
ATOM 1541 C C . GLY A 1 193 ? -13.734 11.626 34.971 1.00 34.62 193 GLY A C 1
ATOM 1542 O O . GLY A 1 193 ? -14.215 12.294 35.881 1.00 34.62 193 GLY A O 1
ATOM 1543 N N . SER A 1 194 ? -14.385 10.574 34.479 1.00 34.50 194 SER A N 1
ATOM 1544 C CA . SER A 1 194 ? -15.683 10.141 35.007 1.00 34.50 194 SER A CA 1
ATOM 1545 C C . SER A 1 194 ? -15.498 9.259 36.247 1.00 34.50 194 SER A C 1
ATOM 1547 O O . SER A 1 194 ? -15.133 8.088 36.139 1.00 34.50 194 SER A O 1
ATOM 1549 N N . THR A 1 195 ? -15.746 9.816 37.433 1.00 32.44 195 THR A N 1
ATOM 1550 C CA . THR A 1 195 ? -15.853 9.049 38.682 1.00 32.44 195 THR A CA 1
ATOM 1551 C C . THR A 1 195 ? -17.188 8.299 38.685 1.00 32.44 195 THR A C 1
ATOM 1553 O O . THR A 1 195 ? -18.247 8.904 38.846 1.00 32.44 195 THR A O 1
ATOM 1556 N N . TRP A 1 196 ? -17.161 6.982 38.494 1.00 38.53 196 TRP A N 1
ATOM 1557 C CA . TRP A 1 196 ? -18.364 6.143 38.520 1.00 38.53 196 TRP A CA 1
ATOM 1558 C C . TRP A 1 196 ? -18.660 5.667 39.953 1.00 38.53 196 TRP A C 1
ATOM 1560 O O . TRP A 1 196 ? -17.755 5.205 40.647 1.00 38.53 196 TRP A O 1
ATOM 1570 N N . LYS A 1 197 ? -19.920 5.761 40.410 1.00 37.34 197 LYS A N 1
ATOM 1571 C CA . LYS A 1 197 ? -20.390 5.133 41.663 1.00 37.34 197 LYS A CA 1
ATOM 1572 C C . LYS A 1 197 ? -21.325 3.973 41.326 1.00 37.34 197 LYS A C 1
ATOM 1574 O O . LYS A 1 197 ? -22.301 4.153 40.599 1.00 37.34 197 LYS A O 1
ATOM 1579 N N . CYS A 1 198 ? -21.040 2.795 41.873 1.00 38.88 198 CYS A N 1
ATOM 1580 C CA . CYS A 1 198 ? -21.797 1.575 41.599 1.00 38.88 198 CYS A CA 1
ATOM 1581 C C . CYS A 1 198 ? -22.790 1.331 42.786 1.00 38.88 198 CYS A C 1
ATOM 1583 O O . CYS A 1 198 ? -22.369 1.290 43.942 1.00 38.88 198 CYS A O 1
ATOM 1585 N N . PHE A 1 199 ? -24.112 1.247 42.534 1.00 39.31 199 PHE A N 1
ATOM 1586 C CA . PHE A 1 199 ? -25.186 1.062 43.541 1.00 39.31 199 PHE A CA 1
ATOM 1587 C C . PHE A 1 199 ? -25.873 -0.314 43.417 1.00 39.31 199 PHE A C 1
ATOM 1589 O O . PHE A 1 199 ? -26.299 -0.715 42.333 1.00 39.31 199 PHE A O 1
ATOM 1596 N N . SER A 1 200 ? -26.021 -1.042 44.531 1.00 38.78 200 SER A N 1
ATOM 1597 C CA . SER A 1 200 ? -26.761 -2.318 44.584 1.00 38.78 200 SER A CA 1
ATOM 1598 C C . SER A 1 200 ? -28.275 -2.076 44.513 1.00 38.78 200 SER A C 1
ATOM 1600 O O . SER A 1 200 ? -28.809 -1.319 45.318 1.00 38.78 200 SER A O 1
ATOM 1602 N N . LEU A 1 201 ? -28.980 -2.736 43.585 1.00 43.19 201 LEU A N 1
ATOM 1603 C CA . LEU A 1 201 ? -30.453 -2.682 43.475 1.00 43.19 201 LEU A CA 1
ATOM 1604 C C . LEU A 1 201 ? -31.184 -3.633 44.432 1.00 43.19 201 LEU A C 1
ATOM 1606 O O . LEU A 1 201 ? -32.411 -3.629 44.491 1.00 43.19 201 LEU A O 1
ATOM 1610 N N . THR A 1 202 ? -30.444 -4.444 45.182 1.00 41.84 202 THR A N 1
ATOM 1611 C CA . THR A 1 202 ? -30.999 -5.322 46.211 1.00 41.84 202 THR A CA 1
ATOM 1612 C C . THR A 1 202 ? -30.302 -5.019 47.526 1.00 41.84 202 THR A C 1
ATOM 1614 O O . THR A 1 202 ? -29.114 -5.306 47.693 1.00 41.84 202 THR A O 1
ATOM 1617 N N . ASP A 1 203 ? -31.083 -4.417 48.411 1.00 35.41 203 ASP A N 1
ATOM 1618 C CA . ASP A 1 203 ? -30.804 -4.053 49.793 1.00 35.41 203 ASP A CA 1
ATOM 1619 C C . ASP A 1 203 ? -29.817 -2.907 50.036 1.00 35.41 203 ASP A C 1
ATOM 1621 O O . ASP A 1 203 ? -28.780 -2.752 49.396 1.00 35.41 203 ASP A O 1
ATOM 1625 N N . ASN A 1 204 ? -30.224 -2.100 51.016 1.00 35.41 204 ASN A N 1
ATOM 1626 C CA . ASN A 1 204 ? -29.709 -0.824 51.504 1.00 35.41 204 ASN A CA 1
ATOM 1627 C C . ASN A 1 204 ? -28.278 -0.938 52.087 1.00 35.41 204 ASN A C 1
ATOM 1629 O O . ASN A 1 204 ? -28.042 -0.633 53.254 1.00 35.41 204 ASN A O 1
ATOM 1633 N N . ILE A 1 205 ? -27.324 -1.443 51.301 1.00 37.50 205 ILE A N 1
ATOM 1634 C CA . ILE A 1 205 ? -25.938 -1.671 51.712 1.00 37.50 205 ILE A CA 1
ATOM 1635 C C . ILE A 1 205 ? -25.017 -0.845 50.819 1.00 37.50 205 ILE A C 1
ATOM 1637 O O . ILE A 1 205 ? -24.739 -1.187 49.668 1.00 37.50 205 ILE A O 1
ATOM 1641 N N . THR A 1 206 ? -24.504 0.243 51.383 1.00 33.69 206 THR A N 1
ATOM 1642 C CA . THR A 1 206 ? -23.369 0.990 50.845 1.00 33.69 206 THR A CA 1
ATOM 1643 C C . THR A 1 206 ? -22.125 0.106 50.966 1.00 33.69 206 THR A C 1
ATOM 1645 O O . THR A 1 206 ? -21.611 -0.085 52.065 1.00 33.69 206 THR A O 1
ATOM 1648 N N . LEU A 1 207 ? -21.648 -0.478 49.864 1.00 34.31 207 LEU A N 1
ATOM 1649 C CA . LEU A 1 207 ? -20.379 -1.213 49.845 1.00 34.31 207 LEU A CA 1
ATOM 1650 C C . LEU A 1 207 ? -19.215 -0.215 49.722 1.00 34.31 207 LEU A C 1
ATOM 1652 O O . LEU A 1 207 ? -19.142 0.501 48.722 1.00 34.31 207 LEU A O 1
ATOM 1656 N N . PRO A 1 208 ? -18.283 -0.153 50.689 1.00 30.69 208 PRO A N 1
ATOM 1657 C CA . PRO A 1 208 ? -17.110 0.702 50.607 1.00 30.69 208 PRO A CA 1
ATOM 1658 C C . PRO A 1 208 ? -15.994 -0.039 49.864 1.00 30.69 208 PRO A C 1
ATOM 1660 O O . PRO A 1 208 ? -14.965 -0.365 50.441 1.00 30.69 208 PRO A O 1
ATOM 1663 N N . LEU A 1 209 ? -16.202 -0.351 48.587 1.00 32.91 209 LEU A N 1
ATOM 1664 C CA . LEU A 1 209 ? -15.144 -0.861 47.718 1.00 32.91 209 LEU A CA 1
ATOM 1665 C C . LEU A 1 209 ? -15.279 -0.192 46.353 1.00 32.91 209 LEU A C 1
ATOM 1667 O O . LEU A 1 209 ? -16.160 -0.519 45.561 1.00 32.91 209 LEU A O 1
ATOM 1671 N N . ALA A 1 210 ? -14.398 0.777 46.106 1.00 33.06 210 ALA A N 1
ATOM 1672 C CA . ALA A 1 210 ? -14.168 1.362 44.795 1.00 33.06 210 ALA A CA 1
ATOM 1673 C C . ALA A 1 210 ? -13.514 0.302 43.897 1.00 33.06 210 ALA A C 1
ATOM 1675 O O . ALA A 1 210 ? -12.294 0.241 43.768 1.00 33.06 210 ALA A O 1
ATOM 1676 N N . LEU A 1 211 ? -14.327 -0.583 43.325 1.00 34.72 211 LEU A N 1
ATOM 1677 C CA . LEU A 1 211 ? -13.899 -1.427 42.220 1.00 34.72 211 LEU A CA 1
ATOM 1678 C C . LEU A 1 211 ? -14.023 -0.604 40.931 1.00 34.72 211 LEU A C 1
ATOM 1680 O O . LEU A 1 211 ? -15.079 -0.008 40.704 1.00 34.72 211 LEU A O 1
ATOM 1684 N N . PRO A 1 212 ? -12.974 -0.532 40.094 1.00 32.69 212 PRO A N 1
ATOM 1685 C CA . PRO A 1 212 ? -13.076 0.107 38.793 1.00 32.69 212 PRO A CA 1
ATOM 1686 C C . PRO A 1 212 ? -14.073 -0.694 37.951 1.00 32.69 212 PRO A C 1
ATOM 1688 O O . PRO A 1 212 ? -13.815 -1.829 37.559 1.00 32.69 212 PRO A O 1
ATOM 1691 N N . CYS A 1 213 ? -15.249 -0.110 37.737 1.00 36.50 213 CYS A N 1
ATOM 1692 C CA . CYS A 1 213 ? -16.310 -0.655 36.904 1.00 36.50 213 CYS A CA 1
ATOM 1693 C C . CYS A 1 213 ? -15.779 -0.649 35.436 1.00 36.50 213 CYS A C 1
ATOM 1695 O O . CYS A 1 213 ? -15.776 0.382 34.767 1.00 36.50 213 CYS A O 1
ATOM 1697 N N . GLN A 1 214 ? -15.210 -1.776 34.973 1.00 36.59 214 GLN A N 1
ATOM 1698 C CA . GLN A 1 214 ? -14.747 -1.978 33.590 1.00 36.59 214 GLN A CA 1
ATOM 1699 C C . GLN A 1 214 ? -15.960 -2.246 32.692 1.00 36.59 214 GLN A C 1
ATOM 1701 O O . GLN A 1 214 ? -16.581 -3.300 32.792 1.00 36.59 214 GLN A O 1
ATOM 1706 N N . GLY A 1 215 ? -16.285 -1.274 31.837 1.00 38.75 215 GLY A N 1
ATOM 1707 C CA . GLY A 1 215 ? -17.204 -1.432 30.710 1.00 38.75 215 GLY A CA 1
ATOM 1708 C C . GLY A 1 215 ? -18.672 -1.675 31.069 1.00 38.75 215 GLY A C 1
ATOM 1709 O O . GLY A 1 215 ? -19.118 -2.814 31.068 1.00 38.75 215 GLY A O 1
ATOM 1710 N N . LEU A 1 216 ? -19.425 -0.596 31.319 1.00 40.56 216 LEU A N 1
ATOM 1711 C CA . LEU A 1 216 ? -20.787 -0.331 30.811 1.00 40.56 216 LEU A CA 1
ATOM 1712 C C . LEU A 1 216 ? -21.368 0.910 31.494 1.00 40.56 216 LEU A C 1
ATOM 1714 O O . LEU A 1 216 ? -21.219 1.098 32.700 1.00 40.56 216 LEU A O 1
ATOM 1718 N N . LYS A 1 217 ? -22.088 1.727 30.720 1.00 39.72 217 LYS A N 1
ATOM 1719 C CA . LYS A 1 217 ? -22.723 2.965 31.190 1.00 39.72 217 LYS A CA 1
ATOM 1720 C C . LYS A 1 217 ? -23.882 2.769 32.172 1.00 39.72 217 LYS A C 1
ATOM 1722 O O . LYS A 1 217 ? -24.292 3.765 32.742 1.00 39.72 217 LYS A O 1
ATOM 1727 N N . ASP A 1 218 ? -24.354 1.548 32.452 1.00 37.97 218 ASP A N 1
ATOM 1728 C CA . ASP A 1 218 ? -25.499 1.376 33.364 1.00 37.97 218 ASP A CA 1
ATOM 1729 C C . ASP A 1 218 ? -25.454 0.164 34.311 1.00 37.97 218 ASP A C 1
ATOM 1731 O O . ASP A 1 218 ? -26.108 0.220 35.353 1.00 37.97 218 ASP A O 1
ATOM 1735 N N . PHE A 1 219 ? -24.689 -0.907 34.043 1.00 37.06 219 PHE A N 1
ATOM 1736 C CA . PHE A 1 219 ? -24.651 -2.077 34.937 1.00 37.06 219 PHE A CA 1
ATOM 1737 C C . PHE A 1 219 ? -23.304 -2.812 34.972 1.00 37.06 219 PHE A C 1
ATOM 1739 O O . PHE A 1 219 ? -22.773 -3.176 33.927 1.00 37.06 219 PHE A O 1
ATOM 1746 N N . CYS A 1 220 ? -22.815 -3.135 36.175 1.00 39.84 220 CYS A N 1
ATOM 1747 C CA . CYS A 1 220 ? -21.706 -4.073 36.387 1.00 39.84 220 CYS A CA 1
ATOM 1748 C C . CYS A 1 220 ? -22.191 -5.365 37.059 1.00 39.84 220 CYS A C 1
ATOM 1750 O O . CYS A 1 220 ? -23.014 -5.344 37.981 1.00 39.84 220 CYS A O 1
ATOM 1752 N N . CYS A 1 221 ? -21.656 -6.502 36.606 1.00 35.06 221 CYS A N 1
ATOM 1753 C CA . CYS A 1 221 ? -21.924 -7.820 37.173 1.00 35.06 221 CYS A CA 1
ATOM 1754 C C . CYS A 1 221 ? -20.830 -8.168 38.191 1.00 35.06 221 CYS A C 1
ATOM 1756 O O . CYS A 1 221 ? -19.713 -8.506 37.803 1.00 35.06 221 CYS A O 1
ATOM 1758 N N . ASN A 1 222 ? -21.142 -8.101 39.491 1.00 35.84 222 ASN A N 1
ATOM 1759 C CA . ASN A 1 222 ? -20.227 -8.580 40.528 1.00 35.84 222 ASN A CA 1
ATOM 1760 C C . ASN 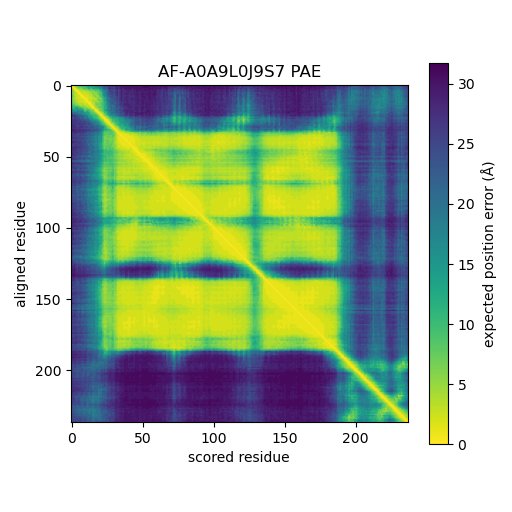A 1 222 ? -20.461 -10.080 40.757 1.00 35.84 222 ASN A C 1
ATOM 1762 O O . ASN A 1 222 ? -21.583 -10.501 41.061 1.00 35.84 222 ASN A O 1
ATOM 1766 N N . ARG A 1 223 ? -19.411 -10.885 40.577 1.00 32.06 223 ARG A N 1
ATOM 1767 C CA . ARG A 1 223 ? -19.437 -12.333 40.786 1.00 32.06 223 ARG A CA 1
ATOM 1768 C C . ARG A 1 223 ? -18.743 -12.645 42.108 1.00 32.06 223 ARG A C 1
ATOM 1770 O O . ARG A 1 223 ? -17.572 -13.007 42.122 1.00 32.06 223 ARG A O 1
ATOM 1777 N N . ASP A 1 224 ? -19.477 -12.514 43.207 1.00 35.31 224 ASP A N 1
ATOM 1778 C CA . ASP A 1 224 ? -19.052 -13.095 44.479 1.00 35.31 224 ASP A CA 1
ATOM 1779 C C . ASP A 1 224 ? -19.372 -14.595 44.485 1.00 35.31 224 ASP A C 1
ATOM 1781 O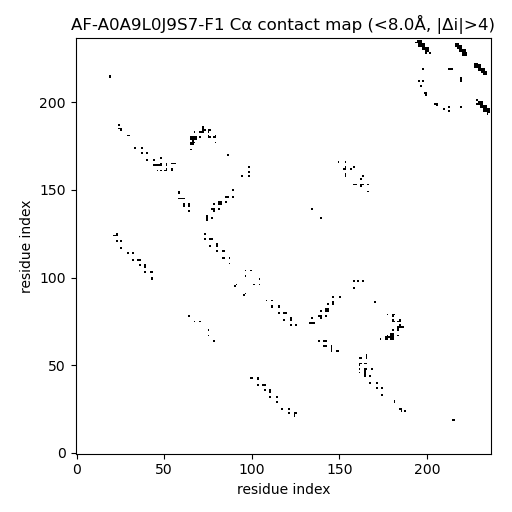 O . ASP A 1 224 ? -20.368 -15.032 43.903 1.00 35.31 224 ASP A O 1
ATOM 1785 N N . LEU A 1 225 ? -18.545 -15.385 45.176 1.00 31.19 225 LEU A N 1
ATOM 1786 C CA . LEU A 1 225 ? -18.581 -16.859 45.218 1.00 31.19 225 LEU A CA 1
ATOM 1787 C C . LEU A 1 225 ? -19.952 -17.483 45.565 1.00 31.19 225 LEU A C 1
ATOM 1789 O O . LEU A 1 225 ? -20.133 -18.673 45.335 1.00 31.19 225 LEU A O 1
ATOM 1793 N N . ASN A 1 226 ? -20.919 -16.701 46.061 1.00 32.19 226 ASN A N 1
ATOM 1794 C CA . ASN A 1 226 ? -22.247 -17.169 46.471 1.00 32.19 226 ASN A CA 1
ATOM 1795 C C . ASN A 1 226 ? -23.444 -16.422 45.832 1.00 32.19 226 ASN A C 1
ATOM 1797 O O . ASN A 1 226 ? -24.583 -16.736 46.173 1.00 32.19 226 ASN A O 1
ATOM 1801 N N . SER A 1 227 ? -23.251 -15.433 44.943 1.00 31.88 227 SER A N 1
ATOM 1802 C CA . SER A 1 227 ? -24.371 -14.673 44.344 1.00 31.88 227 SER A CA 1
ATOM 1803 C C . SER A 1 227 ? -23.951 -13.829 43.129 1.00 31.88 227 SER A C 1
ATOM 1805 O O . SER A 1 227 ? -22.933 -13.143 43.167 1.00 31.88 227 SER A O 1
ATOM 1807 N N . ILE A 1 228 ? -24.777 -13.830 42.072 1.00 37.56 228 ILE A N 1
ATOM 1808 C CA . ILE A 1 228 ? -24.707 -12.852 40.973 1.00 37.56 228 ILE A CA 1
ATOM 1809 C C . ILE A 1 228 ? -25.569 -11.647 41.365 1.00 37.56 228 ILE A C 1
ATOM 1811 O O . ILE A 1 228 ? -26.786 -11.791 41.498 1.00 37.56 228 ILE A O 1
ATOM 1815 N N . LYS A 1 229 ? -24.960 -10.466 41.531 1.00 42.59 229 LYS A N 1
ATOM 1816 C CA . LYS A 1 229 ? -25.683 -9.213 41.805 1.00 42.59 229 LYS A CA 1
ATOM 1817 C C . LYS A 1 229 ? -25.564 -8.244 40.632 1.00 42.59 229 LYS A C 1
ATOM 1819 O O . LYS A 1 229 ? -24.463 -7.973 40.155 1.00 42.59 229 LYS A O 1
ATOM 1824 N N . PHE A 1 230 ? -26.705 -7.699 40.210 1.00 40.00 230 PHE A N 1
ATOM 1825 C CA . PHE A 1 230 ? -26.774 -6.601 39.247 1.00 40.00 230 PHE A CA 1
ATOM 1826 C C . PHE A 1 230 ? -26.596 -5.274 39.988 1.00 40.00 230 PHE A C 1
ATOM 1828 O O . PHE A 1 230 ? -27.403 -4.920 40.851 1.00 40.00 230 PHE A O 1
ATOM 1835 N N . VAL A 1 231 ? -25.529 -4.550 39.662 1.00 45.16 231 VAL A N 1
ATOM 1836 C CA . VAL A 1 231 ? -25.201 -3.251 40.260 1.00 45.16 231 VAL A CA 1
ATOM 1837 C C . VAL A 1 231 ? -25.450 -2.178 39.213 1.00 45.16 231 VAL A C 1
ATOM 1839 O O . VAL A 1 231 ? -24.901 -2.284 38.122 1.00 45.16 231 VAL A O 1
ATOM 1842 N N . LYS A 1 232 ? -26.269 -1.168 39.527 1.00 43.34 232 LYS A N 1
ATOM 1843 C CA . LYS A 1 232 ? -26.553 -0.047 38.624 1.00 43.34 232 LYS A CA 1
ATOM 1844 C C . LYS A 1 232 ? -25.498 1.038 38.826 1.00 43.34 232 LYS A C 1
ATOM 1846 O O . LYS A 1 232 ? -25.305 1.500 39.953 1.00 43.34 232 LYS A O 1
ATOM 1851 N N . CYS A 1 233 ? -24.796 1.423 37.771 1.00 40.69 233 CYS A N 1
ATOM 1852 C CA . CYS A 1 233 ? -23.815 2.506 37.830 1.00 40.69 233 CYS A CA 1
ATOM 1853 C C . CYS A 1 233 ? -24.516 3.825 37.523 1.00 40.69 233 CYS A C 1
ATOM 1855 O O . CYS A 1 233 ? -25.188 3.935 36.506 1.00 40.69 233 CYS A O 1
ATOM 1857 N N . PHE A 1 234 ? -24.366 4.821 38.394 1.00 40.28 234 PHE A N 1
ATOM 1858 C CA . PHE A 1 234 ? -24.845 6.173 38.119 1.00 40.28 234 PHE A CA 1
ATOM 1859 C C . PHE A 1 234 ? -23.660 7.126 38.000 1.00 40.28 234 PHE A C 1
ATOM 1861 O O . PHE A 1 234 ? -22.677 7.027 38.744 1.00 40.28 234 PHE A O 1
ATOM 1868 N N . GLN A 1 235 ? -23.780 8.075 37.075 1.00 36.16 235 GLN A N 1
ATOM 1869 C CA . GLN A 1 235 ? -22.880 9.214 36.997 1.00 36.16 235 GLN A CA 1
ATOM 1870 C C . GLN A 1 235 ? -23.099 10.083 38.243 1.00 36.16 235 GLN A C 1
ATOM 1872 O O . GLN A 1 235 ? -24.217 10.525 38.511 1.00 36.16 235 GLN A O 1
ATOM 1877 N N . ALA A 1 236 ? -22.054 10.267 39.050 1.00 36.53 236 ALA A N 1
ATOM 1878 C CA . ALA A 1 236 ? -22.117 11.171 40.190 1.00 36.53 236 ALA A CA 1
ATOM 1879 C C . ALA A 1 236 ? -22.015 12.612 39.668 1.00 36.53 236 ALA A C 1
ATOM 1881 O O . ALA A 1 236 ? -20.985 12.966 39.094 1.00 36.53 236 ALA A O 1
ATOM 1882 N N . TYR A 1 237 ? -23.084 13.399 39.827 1.00 39.22 237 TYR A N 1
ATOM 1883 C CA . TYR A 1 237 ? -23.023 14.861 39.718 1.00 39.22 237 TYR A CA 1
ATOM 1884 C C . TYR A 1 237 ? -22.302 15.454 40.931 1.00 39.22 237 TYR A C 1
ATOM 1886 O O . TYR A 1 237 ? -22.463 14.889 42.043 1.00 39.22 237 TYR A O 1
#

pLDDT: mean 70.82, std 23.78, range [29.89, 98.19]

Sequence (237 aa):
MALPFSLLMALVVLSCHSSCSLGCDLPHTHSLGNTRVLMLLGQMRRISPFSCLKDRNDFGFPQEVFDGNQFRKPQAISVVHEMIQQIFHLFSTEGSSAAWDESLLDKLYTGFYQQLTELEACLSQEVGVEETPLMNEDSLLAVRRYFQRIALYLQEKKYSPCAWEIVRAEIMRCFSSSTNLQQRVKEEEMTPGSTWKCFSLTDNITLPLALPCQGLKDFCCNRDLNSIKFVKCFQAY

Radius of gyration: 24.52 Å; Cα contacts (8 Å, |Δi|>4): 213; chains: 1; bounding box: 64×38×70 Å

InterPro domains:
  IPR000471 Interferon alpha/beta/delta [PF00143] (26-184)
  IPR000471 Interferon alpha/beta/delta [PR00266] (52-64)
  IPR000471 Interferon alpha/beta/delta [PR00266] (79-106)
  IPR000471 Interferon alpha/beta/delta [PR00266] (153-171)
  IPR000471 Interferon alpha/beta/delta [PS00252] (146-164)
  IPR000471 Interferon alpha/beta/delta [PTHR11691] (1-186)
  IPR000471 Interferon alpha/beta/delta [SM00076] (58-175)
  IPR000471 Interferon alpha/beta/delta [cd00095] (26-178)
  IPR009079 Four-helical cytokine-like, core [G3DSA:1.20.1250.10] (21-189)
  IPR009079 Four-helical cytokine-like, core [SSF47266] (24-186)

Foldseek 3Di:
DVVVVVVVVVVVVVVCVVPQPLALQLDPCPVVLLVQLLVLLVVFDDDDLVVLPVLADDLPPPLVLLLCPPDAQLALLVLVLLLLVLVLVLCPDPLNPVQGDPVSSVVNNVSSVVSNVSSVVRNVSVVVDDPDVNYPVVSSVVSVSSSVSLSVSCVVVVSDNSSVNNVSVVSSVSSVSNVNSVVSNNDDPDDPDFDKDWAFPPDDDDDPDPDPQPGDQFWGFDDDPPDTTTITIDGDD

Solvent-accessible surface area (backbone atoms only — not comparable to full-atom values): 14272 Å² total; per-residue (Å²): 133,64,68,67,56,56,50,52,51,50,50,50,52,53,50,44,70,70,59,74,65,82,60,73,73,70,59,85,54,59,68,50,48,54,50,50,50,48,52,50,61,57,69,55,60,86,70,62,68,80,80,29,60,90,65,64,76,87,62,63,78,63,56,80,62,36,50,27,82,91,45,55,41,74,54,24,43,51,48,53,46,52,53,53,50,51,50,53,54,61,61,68,38,83,58,34,66,79,71,43,55,66,74,58,48,53,55,47,51,53,51,49,54,52,54,44,53,56,50,50,56,37,53,69,62,52,74,79,60,74,94,57,88,88,62,64,58,68,54,50,49,48,52,51,54,30,52,49,48,51,55,51,49,32,59,75,52,66,54,33,75,49,44,50,49,51,49,54,53,52,52,48,46,51,61,66,51,31,52,47,23,55,47,38,50,63,59,73,96,68,77,92,79,78,66,76,46,79,41,58,79,73,65,100,60,88,73,95,65,94,68,86,82,79,81,61,91,48,52,47,80,50,79,52,102,87,49,85,44,68,23,42,37,44,82,66,129

Mean predicted aligned error: 14.96 Å

Organism: Equus asinus (NCBI:txid9793)